Protein AF-A0A6P4YTZ1-F1 (afdb_monomer_lite)

Foldseek 3Di:
DPPPVVVVVVVVVVVVVVVVVVVVVVVVVVVVVVVVVVVVVVVVVVVVVVVVVVVVVVVVVVVVVCPPPVNVLVVLCVLLVVQADLVLLLQLLLLLLVVLVVLQVQLCVVPVVSVPPQAVVVLVVCCVVDVVSVVSSQVVCVVLVQHPVLVVVSVSSNPVRPPRPGCPDSPNDPDPLVVNLVSLVVRPPPVSPSVSSNSSSVCCVVVVPPPD

Secondary structure (DSSP, 8-state):
--SHHHHHHHHHHHHHHHHHHHHHHHHHHHHHHHHHHHHHHHHHHHHHHHHHHHHHHHHHHHHHHHTSHHHHHHHHHHHHHHH--HHHHHHHHHHHHHHHHHHHHHHHHH-GGGTT---HHHHHHHHTT-HHHHHHHHHHHHHTT--HHHHHHHHHHHHHHS-SSS-S--------HHHHHHHHHHH---HHHHHHHHHHHHHHHHHGGGG-

Sequence (212 aa):
MAMYAHGSFLAESRRSAQNKGSQRNEMFLTLERLEERAAKLQKEFDSLQEFADDLTRRYERHATYLCTEAVRMDIFRCILDQRLSDRDRELLCNYIGYFLYYVLVRIGEELPQYRTVRSYRRLRSREDRDPALKALRCRITGDLGIDETVFEELLHFYKDYCQPEYFSVLKIEEKPKEEVLKTIQAKVQEPCLAQGLAKVVNVVHENFMFDQ

Organism: Branchiostoma belcheri (NCBI:txid7741)

pLDDT: mean 80.82, std 13.56, range [36.03, 96.0]

Radius of gyration: 39.27 Å; chains: 1; bounding box: 99×48×106 Å

Structure (mmCIF, N/CA/C/O backbone):
data_AF-A0A6P4YTZ1-F1
#
_entry.id   AF-A0A6P4YTZ1-F1
#
loop_
_atom_site.group_PDB
_atom_site.id
_atom_site.type_symbol
_atom_site.label_atom_id
_atom_site.label_alt_id
_atom_site.label_comp_id
_atom_site.label_asym_id
_atom_site.label_entity_id
_atom_site.label_seq_id
_atom_site.pdbx_PDB_ins_code
_atom_site.Cartn_x
_atom_site.Cartn_y
_atom_site.Cartn_z
_atom_site.occupancy
_atom_site.B_iso_or_equiv
_atom_site.auth_seq_id
_atom_site.auth_comp_id
_atom_site.auth_asym_id
_atom_site.auth_atom_id
_atom_site.pdbx_PDB_model_num
ATOM 1 N N . MET A 1 1 ? -77.095 27.306 79.428 1.00 46.06 1 MET A N 1
ATOM 2 C CA . MET A 1 1 ? -76.564 26.244 78.538 1.00 46.06 1 MET A CA 1
ATOM 3 C C . MET A 1 1 ? -75.522 26.754 77.518 1.00 46.06 1 MET A C 1
ATOM 5 O O . MET A 1 1 ? -75.382 26.157 76.466 1.00 46.06 1 MET A O 1
ATOM 9 N N . ALA A 1 2 ? -74.734 27.803 77.812 1.00 49.12 2 ALA A N 1
ATOM 10 C CA . ALA A 1 2 ? -73.760 28.358 76.849 1.00 49.12 2 ALA A CA 1
ATOM 11 C C . ALA A 1 2 ? -72.275 28.204 77.255 1.00 49.12 2 ALA A C 1
ATOM 13 O O . ALA A 1 2 ? -71.397 28.444 76.437 1.00 49.12 2 ALA A O 1
ATOM 14 N N . MET A 1 3 ? -71.962 27.771 78.486 1.00 46.56 3 MET A N 1
ATOM 15 C CA . MET A 1 3 ? -70.567 27.734 78.968 1.00 46.56 3 MET A CA 1
ATOM 16 C C . MET A 1 3 ? -69.802 26.429 78.684 1.00 46.56 3 MET A C 1
ATOM 18 O O . MET A 1 3 ? -68.578 26.433 78.735 1.00 46.56 3 MET A O 1
ATOM 22 N N . TYR A 1 4 ? -70.474 25.328 78.329 1.00 50.69 4 TYR A N 1
ATOM 23 C CA . TYR A 1 4 ? -69.795 24.048 78.049 1.00 50.69 4 TYR A CA 1
ATOM 24 C C . TYR A 1 4 ? -69.307 23.898 76.596 1.00 50.69 4 TYR A C 1
ATOM 26 O O . TYR A 1 4 ? -68.432 23.080 76.329 1.00 50.69 4 TYR A O 1
ATOM 34 N N . ALA A 1 5 ? -69.802 24.715 75.660 1.00 51.62 5 ALA A N 1
ATOM 35 C CA . ALA A 1 5 ? -69.416 24.635 74.247 1.00 51.62 5 ALA A CA 1
ATOM 36 C C . ALA A 1 5 ? -68.065 25.319 73.940 1.00 51.62 5 ALA A C 1
ATOM 38 O O . ALA A 1 5 ? -67.354 24.909 73.025 1.00 51.62 5 ALA A O 1
ATOM 39 N N . HIS A 1 6 ? -67.664 26.331 74.718 1.00 52.34 6 HIS A N 1
ATOM 40 C CA . HIS A 1 6 ? -66.417 27.072 74.476 1.00 52.34 6 HIS A CA 1
ATOM 41 C C . HIS A 1 6 ? -65.146 26.336 74.933 1.00 52.34 6 HIS A C 1
ATOM 43 O O . HIS A 1 6 ? -64.096 26.493 74.310 1.00 52.34 6 HIS A O 1
ATOM 49 N N . GLY A 1 7 ? -65.231 25.487 75.963 1.00 52.53 7 GLY A N 1
ATOM 50 C CA . GLY A 1 7 ? -64.092 24.682 76.427 1.00 52.53 7 GLY A CA 1
ATOM 51 C C . GLY A 1 7 ? -63.682 23.575 75.445 1.00 52.53 7 GLY A C 1
ATOM 52 O O . GLY A 1 7 ? -62.490 23.350 75.244 1.00 52.53 7 GLY A O 1
ATOM 53 N N . SER A 1 8 ? -64.657 22.937 74.782 1.00 55.56 8 SER A N 1
ATOM 54 C CA . SER A 1 8 ? -64.413 21.899 73.762 1.00 55.56 8 SER A CA 1
ATOM 55 C C . SER A 1 8 ? -63.720 22.474 72.528 1.00 55.56 8 SER A C 1
ATOM 57 O O . SER A 1 8 ? -62.689 21.963 72.096 1.00 55.56 8 SER A O 1
ATOM 59 N N . PHE A 1 9 ? -64.221 23.606 72.025 1.00 56.94 9 PHE A N 1
ATOM 60 C CA . PHE A 1 9 ? -63.712 24.225 70.802 1.00 56.94 9 PHE A CA 1
ATOM 61 C C . PHE A 1 9 ? -62.259 24.708 70.942 1.00 56.94 9 PHE A C 1
ATOM 63 O O . PHE A 1 9 ? -61.449 24.543 70.031 1.00 56.94 9 PHE A O 1
ATOM 70 N N . LEU A 1 10 ? -61.881 25.255 72.104 1.00 58.12 10 LEU A N 1
ATOM 71 C CA . LEU A 1 10 ? -60.499 25.672 72.368 1.00 58.12 10 LEU A CA 1
ATOM 72 C C . LEU A 1 10 ? -59.542 24.480 72.539 1.00 58.12 10 LEU A C 1
ATOM 74 O O . LEU A 1 10 ? -58.384 24.566 72.125 1.00 58.12 10 LEU A O 1
ATOM 78 N N . ALA A 1 11 ? -60.008 23.361 73.100 1.00 59.38 11 ALA A N 1
ATOM 79 C CA . ALA A 1 11 ? -59.216 22.139 73.226 1.00 59.38 11 ALA A CA 1
ATOM 80 C C . ALA A 1 11 ? -59.016 21.432 71.871 1.00 59.38 11 ALA A C 1
ATOM 82 O O . ALA A 1 11 ? -57.904 20.998 71.563 1.00 59.38 11 ALA A O 1
ATOM 83 N N . GLU A 1 12 ? -60.050 21.372 71.028 1.00 58.97 12 GLU A N 1
ATOM 84 C CA . GLU A 1 12 ? -59.973 20.827 69.665 1.00 58.97 12 GLU A CA 1
ATOM 85 C C . GLU A 1 12 ? -59.131 21.705 68.737 1.00 58.97 12 GLU A C 1
ATOM 87 O O . GLU A 1 12 ? -58.319 21.188 67.969 1.00 58.97 12 GLU A O 1
ATOM 92 N N . SER A 1 13 ? -59.231 23.030 68.860 1.00 58.81 13 SER A N 1
ATOM 93 C CA . SER A 1 13 ? -58.411 23.967 68.086 1.00 58.81 13 SER A CA 1
ATOM 94 C C . SER A 1 13 ? -56.926 23.894 68.480 1.00 58.81 13 SER A C 1
ATOM 96 O O . SER A 1 13 ? -56.054 23.890 67.609 1.00 58.81 13 SER A O 1
ATOM 98 N N . ARG A 1 14 ? -56.610 23.703 69.773 1.00 59.72 14 ARG A N 1
ATOM 99 C CA . ARG A 1 14 ? -55.231 23.440 70.235 1.00 59.72 14 ARG A CA 1
ATOM 100 C C . ARG A 1 14 ? -54.695 22.091 69.751 1.00 59.72 14 ARG A C 1
ATOM 102 O O . ARG A 1 14 ? -53.573 22.051 69.259 1.00 59.72 14 ARG A O 1
ATOM 109 N N . ARG A 1 15 ? -55.484 21.011 69.810 1.00 60.62 15 ARG A N 1
ATOM 110 C CA . ARG A 1 15 ? -55.083 19.692 69.273 1.00 60.62 15 ARG A CA 1
ATOM 111 C C . ARG A 1 15 ? -54.886 19.720 67.755 1.00 60.62 15 ARG A C 1
ATOM 113 O O . ARG A 1 15 ? -53.923 19.146 67.260 1.00 60.62 15 ARG A O 1
ATOM 120 N N . SER A 1 16 ? -55.741 20.435 67.024 1.00 61.56 16 SER A N 1
ATOM 121 C CA . SER A 1 16 ? -55.614 20.638 65.575 1.00 61.56 16 SER A CA 1
ATOM 122 C C . SER A 1 16 ? -54.367 21.455 65.217 1.00 61.56 16 SER A C 1
ATOM 124 O O . SER A 1 16 ? -53.618 21.078 64.318 1.00 61.56 16 SER A O 1
ATOM 126 N N . ALA A 1 17 ? -54.077 22.531 65.957 1.00 62.09 17 ALA A N 1
ATOM 127 C CA . ALA A 1 17 ? -52.858 23.319 65.776 1.00 62.09 17 ALA A CA 1
ATOM 128 C C . ALA A 1 17 ? -51.585 22.519 66.109 1.00 62.09 17 ALA A C 1
ATOM 130 O O . ALA A 1 17 ? -50.595 22.617 65.386 1.00 62.09 17 ALA A O 1
ATOM 131 N N . GLN A 1 18 ? -51.627 21.686 67.152 1.00 63.59 18 GLN A N 1
ATOM 132 C CA . GLN A 1 18 ? -50.515 20.831 67.569 1.00 63.59 18 GLN A CA 1
ATOM 133 C C . GLN A 1 18 ? -50.265 19.686 66.569 1.00 63.59 18 GLN A C 1
ATOM 135 O O . GLN A 1 18 ? -49.117 19.453 66.200 1.00 63.59 18 GLN A O 1
ATOM 140 N N . ASN A 1 19 ? -51.317 19.067 66.015 1.00 66.38 19 ASN A N 1
ATOM 141 C CA . ASN A 1 19 ? -51.199 18.098 64.913 1.00 66.38 19 ASN A CA 1
ATOM 142 C C . ASN A 1 19 ? -50.653 18.736 63.627 1.00 66.38 19 ASN A C 1
ATOM 144 O O . ASN A 1 19 ? -49.787 18.157 62.978 1.00 66.38 19 ASN A O 1
ATOM 148 N N . LYS A 1 20 ? -51.097 19.952 63.278 1.00 68.31 20 LYS A N 1
ATOM 149 C CA . LYS A 1 20 ? -50.571 20.706 62.122 1.00 68.31 20 LYS A CA 1
ATOM 150 C C . LYS A 1 20 ? -49.124 21.173 62.314 1.00 68.31 20 LYS A C 1
ATOM 152 O O . LYS A 1 20 ? -48.420 21.382 61.328 1.00 68.31 20 LYS A O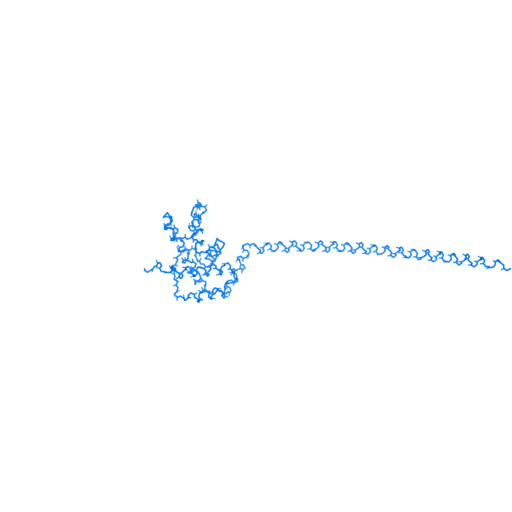 1
ATOM 157 N N . GLY A 1 21 ? -48.694 21.397 63.556 1.00 68.62 21 GLY A N 1
ATOM 158 C CA . GLY A 1 21 ? -47.295 21.652 63.907 1.00 68.62 21 GLY A CA 1
ATOM 159 C C . GLY A 1 21 ? -46.445 20.388 63.777 1.00 68.62 21 GLY A C 1
ATOM 160 O O . GLY A 1 21 ? -45.391 20.426 63.152 1.00 68.62 21 GLY A O 1
ATOM 161 N N . SER A 1 22 ? -46.949 19.254 64.271 1.00 72.31 22 SER A N 1
ATOM 162 C CA . SER A 1 22 ? -46.269 17.958 64.173 1.00 72.31 22 SER A CA 1
ATOM 163 C C . SER A 1 22 ? -46.120 17.484 62.722 1.00 72.31 22 SER A C 1
ATOM 165 O O . SER A 1 22 ? -45.029 17.090 62.331 1.00 72.31 22 SER A O 1
ATOM 167 N N . GLN A 1 23 ? -47.167 17.614 61.896 1.00 75.31 23 GLN A N 1
ATOM 168 C CA . GLN A 1 23 ? -47.104 17.306 60.459 1.00 75.31 23 GLN A CA 1
ATOM 169 C C . GLN A 1 23 ? -46.124 18.206 59.702 1.00 75.31 23 GLN A C 1
ATOM 171 O O . GLN A 1 23 ? -45.432 17.738 58.804 1.00 75.31 23 GLN A O 1
ATOM 176 N N . ARG A 1 24 ? -46.043 19.498 60.052 1.00 75.00 24 ARG A N 1
ATOM 177 C CA . ARG A 1 24 ? -45.072 20.408 59.430 1.00 75.00 24 ARG A CA 1
ATOM 178 C C . ARG A 1 24 ? -43.637 20.037 59.781 1.00 75.00 24 ARG A C 1
ATOM 180 O O . ARG A 1 24 ? -42.801 20.042 58.887 1.00 75.00 24 ARG A O 1
ATOM 187 N N . ASN A 1 25 ? -43.372 19.674 61.033 1.00 79.31 25 ASN A N 1
ATOM 188 C CA . ASN A 1 25 ? -42.047 19.212 61.449 1.00 79.31 25 ASN A CA 1
ATOM 189 C C . ASN A 1 25 ? -41.668 17.889 60.772 1.00 79.31 25 ASN A C 1
ATOM 191 O O . ASN A 1 25 ? -40.541 17.738 60.317 1.00 79.31 25 ASN A O 1
ATOM 195 N N . GLU A 1 26 ? -42.609 16.951 60.653 1.00 82.19 26 GLU A N 1
ATOM 196 C CA . GLU A 1 26 ? -42.381 15.675 59.968 1.00 82.19 26 GLU A CA 1
ATOM 197 C C . GLU A 1 26 ? -42.096 15.878 58.472 1.00 82.19 26 GLU A C 1
ATOM 199 O O . GLU A 1 26 ? -41.145 15.308 57.940 1.00 82.19 26 GLU A O 1
ATOM 204 N N . MET A 1 27 ? -42.841 16.777 57.819 1.00 83.75 27 MET A N 1
ATOM 205 C CA . MET A 1 27 ? -42.607 17.166 56.427 1.00 83.75 27 MET A CA 1
ATOM 206 C C . MET A 1 27 ? -41.233 17.830 56.233 1.00 83.75 27 MET A C 1
ATOM 208 O O . MET A 1 27 ? -40.540 17.537 55.258 1.00 83.75 27 MET A O 1
ATOM 212 N N . PHE A 1 28 ? -40.807 18.679 57.172 1.00 85.94 28 PHE A N 1
ATOM 213 C CA . PHE A 1 28 ? -39.493 19.328 57.132 1.00 85.94 28 PHE A CA 1
ATOM 214 C C . PHE A 1 28 ? -38.355 18.304 57.244 1.00 85.94 28 PHE A C 1
ATOM 216 O O . PHE A 1 28 ? -37.455 18.291 56.411 1.00 85.94 28 PHE A O 1
ATOM 223 N N . LEU A 1 29 ? -38.464 17.359 58.183 1.00 86.12 29 LEU A N 1
ATOM 224 C CA . LEU A 1 29 ? -37.499 16.266 58.340 1.00 86.12 29 LEU A CA 1
ATOM 225 C C . LEU A 1 29 ? -37.443 15.350 57.106 1.00 86.12 29 LEU A C 1
ATOM 227 O O . LEU A 1 29 ? -36.383 14.827 56.762 1.00 86.12 29 LEU A O 1
ATOM 231 N N . THR A 1 30 ? -38.573 15.125 56.425 1.00 88.25 30 THR A N 1
ATOM 232 C CA . THR A 1 30 ? -38.570 14.369 55.163 1.00 88.25 30 THR A CA 1
ATOM 233 C C . THR A 1 30 ? -37.919 15.135 54.016 1.00 88.25 30 THR A C 1
ATOM 235 O O . THR A 1 30 ? -37.234 14.510 53.209 1.00 88.25 30 THR A O 1
ATOM 238 N N . LEU A 1 31 ? -38.096 16.459 53.952 1.00 88.12 31 LEU A N 1
ATOM 239 C CA . LEU A 1 31 ? -37.448 17.308 52.952 1.00 88.12 31 LEU A CA 1
ATOM 240 C C . LEU A 1 31 ? -35.934 17.342 53.159 1.00 88.12 31 LEU A C 1
ATOM 242 O O . LEU A 1 31 ? -35.210 17.080 52.207 1.00 88.12 31 LEU A O 1
ATOM 246 N N . GLU A 1 32 ? -35.464 17.520 54.396 1.00 89.94 32 GLU A N 1
ATOM 247 C CA . GLU A 1 32 ? -34.030 17.478 54.720 1.00 89.94 32 GLU A CA 1
ATOM 248 C C . GLU A 1 32 ? -33.395 16.140 54.302 1.00 89.94 32 GLU A C 1
ATOM 250 O O . GLU A 1 32 ? -32.357 16.112 53.645 1.00 89.94 32 GLU A O 1
ATOM 255 N N . ARG A 1 33 ? -34.055 15.006 54.577 1.00 90.12 33 ARG A N 1
ATOM 256 C CA . ARG A 1 33 ? -33.565 13.683 54.139 1.00 90.12 33 ARG A CA 1
ATOM 257 C C . ARG A 1 33 ? -33.553 13.510 52.621 1.00 90.12 33 ARG A C 1
ATOM 259 O O . ARG A 1 33 ? -32.718 12.767 52.097 1.00 90.12 33 ARG A O 1
ATOM 266 N N . LEU A 1 34 ? -34.514 14.106 51.915 1.00 91.06 34 LEU A N 1
ATOM 267 C CA . LEU A 1 34 ? -34.562 14.073 50.454 1.00 91.06 34 LEU A CA 1
ATOM 268 C C . LEU A 1 34 ? -33.466 14.952 49.852 1.00 91.06 34 LEU A C 1
ATOM 270 O O . LEU A 1 34 ? -32.827 14.515 48.899 1.00 91.06 34 LEU A O 1
ATOM 274 N N . GLU A 1 35 ? -33.203 16.122 50.431 1.00 92.12 35 GLU A N 1
ATOM 275 C CA . GLU A 1 35 ? -32.099 17.002 50.043 1.00 92.12 35 GLU A CA 1
ATOM 276 C C . GLU A 1 35 ? -30.740 16.333 50.278 1.00 92.12 35 GLU A C 1
ATOM 278 O O . GLU A 1 35 ? -29.911 16.305 49.370 1.00 92.12 35 GLU A O 1
ATOM 283 N N . GLU A 1 36 ? -30.531 15.692 51.432 1.00 92.31 36 GLU A N 1
ATOM 284 C CA . GLU A 1 36 ? -29.310 14.922 51.704 1.00 92.31 36 GLU A CA 1
ATOM 285 C C . GLU A 1 36 ? -29.119 13.770 50.708 1.00 92.31 36 GLU A C 1
ATOM 287 O O . GLU A 1 36 ? -28.016 13.549 50.199 1.00 92.31 36 GLU A O 1
ATOM 292 N N . ARG A 1 37 ? -30.193 13.034 50.389 1.00 92.88 37 ARG A N 1
ATOM 293 C CA . ARG A 1 37 ? -30.145 11.974 49.371 1.00 92.88 37 ARG A CA 1
ATOM 294 C C . ARG A 1 37 ? -29.862 12.524 47.982 1.00 92.88 37 ARG A C 1
ATOM 296 O O . ARG A 1 37 ? -29.081 11.910 47.262 1.00 92.88 37 ARG A O 1
ATOM 303 N N . ALA A 1 38 ? -30.475 13.645 47.611 1.00 90.56 38 ALA A N 1
ATOM 304 C CA . ALA A 1 38 ? -30.256 14.290 46.324 1.00 90.56 38 ALA A CA 1
ATOM 305 C C . ALA A 1 38 ? -28.805 14.770 46.193 1.00 90.56 38 ALA A C 1
ATOM 307 O O . ALA A 1 38 ? -28.164 14.486 45.186 1.00 90.56 38 ALA A O 1
ATOM 308 N N . ALA A 1 39 ? -28.248 15.392 47.235 1.00 92.19 39 ALA A N 1
ATOM 309 C CA . ALA A 1 39 ? -26.850 15.811 47.266 1.00 92.19 39 ALA A CA 1
ATOM 310 C C . ALA A 1 39 ? -25.885 14.618 47.179 1.00 92.19 39 ALA A C 1
ATOM 312 O O . ALA A 1 39 ? -24.885 14.668 46.459 1.00 92.19 39 ALA A O 1
ATOM 313 N N . LYS A 1 40 ? -26.194 13.514 47.873 1.00 93.62 40 LYS A N 1
ATOM 314 C CA . LYS A 1 40 ? -25.403 12.281 47.789 1.00 93.62 40 LYS A CA 1
ATOM 315 C C . LYS A 1 40 ? -25.441 11.673 46.384 1.00 93.62 40 LYS A C 1
ATOM 317 O O . LYS A 1 40 ? -24.389 11.326 45.858 1.00 93.62 40 LYS A O 1
ATOM 322 N N . LEU A 1 41 ? -26.627 11.576 45.782 1.00 93.31 41 LEU A N 1
ATOM 323 C CA . LEU A 1 41 ? -26.804 11.086 44.413 1.00 93.31 41 LEU A CA 1
ATOM 324 C C . LEU A 1 41 ? -26.071 11.968 43.407 1.00 93.31 41 LEU A C 1
ATOM 326 O O . LEU A 1 41 ? -25.400 11.437 42.532 1.00 93.31 41 LEU A O 1
ATOM 330 N N . GLN A 1 42 ? -26.143 13.293 43.555 1.00 93.44 42 GLN A N 1
ATOM 331 C CA . GLN A 1 42 ? -25.421 14.219 42.687 1.00 93.44 42 GLN A CA 1
ATOM 332 C C . GLN A 1 42 ? -23.915 13.955 42.737 1.00 93.44 42 GLN A C 1
ATOM 334 O O . GLN A 1 42 ? -23.286 13.801 41.699 1.00 93.44 42 GLN A O 1
ATOM 339 N N . LYS A 1 43 ? -23.353 13.786 43.938 1.00 94.69 43 LYS A N 1
ATOM 340 C CA . LYS A 1 43 ? -21.932 13.465 44.105 1.00 94.69 43 LYS A CA 1
ATOM 341 C C . LYS A 1 43 ? -21.547 12.117 43.480 1.00 94.69 43 LYS A C 1
ATOM 343 O O . LYS A 1 43 ? -20.458 11.985 42.927 1.00 94.69 43 LYS A O 1
ATOM 348 N N . GLU A 1 44 ? -22.415 11.111 43.583 1.00 93.12 44 GLU A N 1
ATOM 349 C CA . GLU A 1 44 ? -22.208 9.813 42.926 1.00 93.12 44 GLU A CA 1
ATOM 350 C C . GLU A 1 44 ? -22.277 9.940 41.393 1.00 93.12 44 GLU A C 1
ATOM 352 O O . GLU A 1 44 ? -21.446 9.353 40.701 1.00 93.12 44 GLU A O 1
ATOM 357 N N . PHE A 1 45 ? -23.198 10.751 40.862 1.00 93.25 45 PHE A N 1
ATOM 358 C CA . PHE A 1 45 ? -23.279 11.061 39.432 1.00 93.25 45 PHE A CA 1
ATOM 359 C C . PHE A 1 45 ? -22.044 11.802 38.925 1.00 93.25 45 PHE A C 1
ATOM 361 O O . PHE A 1 45 ? -21.497 11.415 37.895 1.00 93.25 45 PHE A O 1
ATOM 368 N N . ASP A 1 46 ? -21.568 12.807 39.656 1.00 93.88 46 ASP A N 1
ATOM 369 C CA . ASP A 1 46 ? -20.369 13.561 39.290 1.00 93.88 46 ASP A CA 1
ATOM 370 C C . ASP A 1 46 ? -19.142 12.630 39.247 1.00 93.88 46 ASP A C 1
ATOM 372 O O . ASP A 1 46 ? -18.366 12.653 38.294 1.00 93.88 46 ASP A O 1
ATOM 376 N N . SER A 1 47 ? -19.018 11.718 40.220 1.00 93.69 47 SER A N 1
ATOM 377 C CA . SER A 1 47 ? -17.951 10.708 40.233 1.00 93.69 47 SER A CA 1
ATOM 378 C C . SER A 1 47 ? -18.053 9.713 39.071 1.00 93.69 47 SER A C 1
ATOM 380 O O . SER A 1 47 ? -17.027 9.314 38.516 1.00 93.69 47 SER A O 1
ATOM 382 N N . LEU A 1 48 ? -19.265 9.294 38.694 1.00 92.62 48 LEU A N 1
ATOM 383 C CA . LEU A 1 48 ? -19.479 8.433 37.528 1.00 92.62 48 LEU A CA 1
ATOM 384 C C . LEU A 1 48 ? -19.135 9.156 36.225 1.00 92.62 48 LEU A C 1
ATOM 386 O O . LEU A 1 48 ? -18.559 8.540 35.328 1.00 92.62 48 LEU A O 1
ATOM 390 N N . GLN A 1 49 ? -19.448 10.447 36.132 1.00 92.81 49 GLN A N 1
ATOM 391 C CA . GLN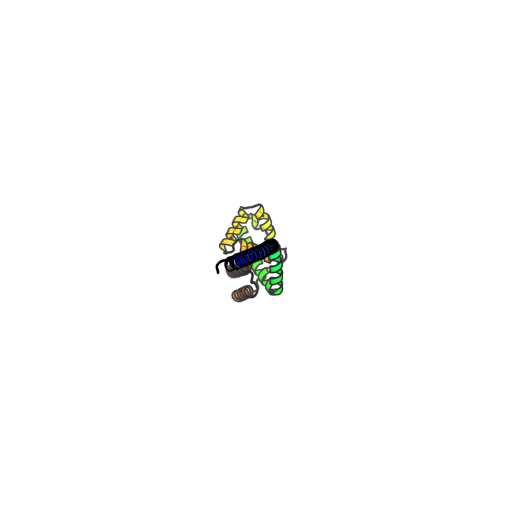 A 1 49 ? -19.102 11.270 34.980 1.00 92.81 49 GLN A CA 1
ATOM 392 C C . GLN A 1 49 ? -17.581 11.411 34.841 1.00 92.81 49 GLN A C 1
ATOM 394 O O . GLN A 1 49 ? -17.047 11.168 33.762 1.00 92.81 49 GLN A O 1
ATOM 399 N N . GLU A 1 50 ? -16.867 11.698 35.934 1.00 93.44 50 GLU A N 1
ATOM 400 C CA . GLU A 1 50 ? -15.398 11.737 35.933 1.00 93.44 50 GLU A CA 1
ATOM 401 C C . GLU A 1 50 ? -14.787 10.401 35.488 1.00 93.44 50 GLU A C 1
ATOM 403 O O . GLU A 1 50 ? -13.834 10.369 34.705 1.00 93.44 50 GLU A O 1
ATOM 408 N N . PHE A 1 51 ? -15.352 9.282 35.951 1.00 93.06 51 PHE A N 1
ATOM 409 C CA . PHE A 1 51 ? -14.902 7.954 35.544 1.00 93.06 51 PHE A CA 1
ATOM 410 C C . PHE A 1 51 ? -15.160 7.685 34.055 1.00 93.06 51 PHE A C 1
ATOM 412 O O . PHE A 1 51 ? -14.287 7.152 33.366 1.00 93.06 51 PHE A O 1
ATOM 419 N N . ALA A 1 52 ? -16.332 8.066 33.541 1.00 89.94 52 ALA A N 1
ATOM 420 C CA . ALA A 1 52 ? -16.673 7.929 32.127 1.00 89.94 52 ALA A CA 1
ATOM 421 C C . ALA A 1 52 ? -15.749 8.770 31.231 1.00 89.94 52 ALA A C 1
ATOM 423 O O . ALA A 1 52 ? -15.286 8.287 30.192 1.00 89.94 52 ALA A O 1
ATOM 424 N N . ASP A 1 53 ? -15.418 9.989 31.654 1.00 93.19 53 ASP A N 1
ATOM 425 C CA . ASP A 1 53 ? -14.504 10.876 30.936 1.00 93.19 53 ASP A CA 1
ATOM 426 C C . ASP A 1 53 ? -13.072 10.313 30.916 1.00 93.19 53 ASP A C 1
ATOM 428 O O . ASP A 1 53 ? -12.411 10.326 29.872 1.00 93.19 53 ASP A O 1
ATOM 432 N N . ASP A 1 54 ? -12.580 9.763 32.035 1.00 93.25 54 ASP A N 1
ATOM 433 C CA . ASP A 1 54 ? -11.265 9.109 32.076 1.00 93.25 54 ASP A CA 1
ATOM 434 C C . ASP A 1 54 ? -11.225 7.859 31.187 1.00 93.25 54 ASP A C 1
ATOM 436 O O . ASP A 1 54 ? -10.273 7.665 30.423 1.00 93.25 54 ASP A O 1
ATOM 440 N N . LEU A 1 55 ? -12.282 7.041 31.219 1.00 91.19 55 LEU A N 1
ATOM 441 C CA . LEU A 1 55 ? -12.406 5.866 30.359 1.00 91.19 55 LEU A CA 1
ATOM 442 C C . LEU A 1 55 ? -12.356 6.270 28.880 1.00 91.19 55 LEU A C 1
ATOM 444 O O . LEU A 1 55 ? -11.581 5.699 28.111 1.00 91.19 55 LEU A O 1
ATOM 448 N N . THR A 1 56 ? -13.117 7.300 28.503 1.00 90.25 56 THR A N 1
ATOM 449 C CA . THR A 1 56 ? -13.162 7.836 27.136 1.00 90.25 56 THR A CA 1
ATOM 450 C C . THR A 1 56 ? -11.777 8.297 26.686 1.00 90.25 56 THR A C 1
ATOM 452 O O . THR A 1 56 ? -11.278 7.838 25.660 1.00 90.25 56 THR A O 1
ATOM 455 N N . ARG A 1 57 ? -11.073 9.084 27.510 1.00 89.19 57 ARG A N 1
ATOM 456 C CA . ARG A 1 57 ? -9.705 9.543 27.206 1.00 89.19 57 ARG A CA 1
ATOM 457 C C . ARG A 1 57 ? -8.697 8.404 27.073 1.00 89.19 57 ARG A C 1
ATOM 459 O O . ARG A 1 57 ? -7.710 8.540 26.346 1.00 89.19 57 ARG A O 1
ATOM 466 N N . ARG A 1 58 ? -8.858 7.309 27.822 1.00 88.38 58 ARG A N 1
ATOM 467 C CA . ARG A 1 58 ? -7.993 6.123 27.693 1.00 88.38 58 ARG A CA 1
ATOM 468 C C . ARG A 1 58 ? -8.280 5.376 26.398 1.00 88.38 58 ARG A C 1
ATOM 470 O O . ARG A 1 58 ? -7.334 5.015 25.700 1.00 88.38 5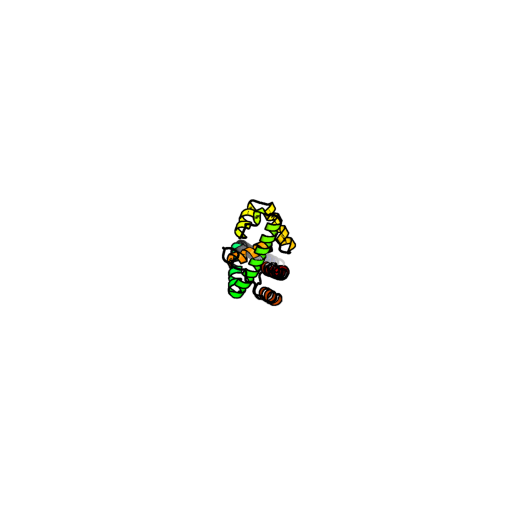8 ARG A O 1
ATOM 477 N N . TYR A 1 59 ? -9.553 5.188 26.055 1.00 85.69 59 TYR A N 1
ATOM 478 C CA . TYR A 1 59 ? -9.946 4.575 24.788 1.00 85.69 59 TYR A CA 1
ATOM 479 C C . TYR A 1 59 ? -9.456 5.384 23.591 1.00 85.69 59 TYR A C 1
ATOM 481 O O . TYR A 1 59 ? -8.863 4.806 22.687 1.00 85.69 59 TYR A O 1
ATOM 489 N N . GLU A 1 60 ? -9.605 6.707 23.604 1.00 84.56 60 GLU A N 1
ATOM 490 C CA . GLU A 1 60 ? -9.093 7.583 22.544 1.00 84.56 60 GLU A CA 1
ATOM 491 C C . GLU A 1 60 ? -7.572 7.486 22.397 1.00 84.56 60 GLU A C 1
ATOM 493 O O . GLU A 1 60 ? -7.063 7.407 21.278 1.00 84.56 60 GLU A O 1
ATOM 498 N N . ARG A 1 61 ? -6.832 7.422 23.512 1.00 81.06 61 ARG A N 1
ATOM 499 C CA . ARG A 1 61 ? -5.375 7.210 23.505 1.00 81.06 61 ARG A CA 1
ATOM 500 C C . ARG A 1 61 ? -4.982 5.853 22.922 1.00 81.06 61 ARG A C 1
ATOM 502 O O . ARG A 1 61 ? -4.037 5.769 22.143 1.00 81.06 61 ARG A O 1
ATOM 509 N N . HIS A 1 62 ? -5.706 4.791 23.259 1.00 77.12 62 HIS A N 1
ATOM 510 C CA . HIS A 1 62 ? -5.457 3.476 22.671 1.00 77.12 62 HIS A CA 1
ATOM 511 C C . HIS A 1 62 ? -5.856 3.411 21.196 1.00 77.12 62 HIS A C 1
ATOM 513 O O . HIS A 1 62 ? -5.118 2.838 20.403 1.00 77.12 62 HIS A O 1
ATOM 519 N N . ALA A 1 63 ? -6.968 4.031 20.806 1.00 71.94 63 ALA A N 1
ATOM 520 C CA . ALA A 1 63 ? -7.398 4.109 19.416 1.00 71.94 63 ALA A CA 1
ATOM 521 C C . ALA A 1 63 ? -6.382 4.885 18.568 1.00 71.94 63 ALA A C 1
ATOM 523 O O . ALA A 1 63 ? -5.964 4.404 17.521 1.00 71.94 63 ALA A O 1
ATOM 524 N N . THR A 1 64 ? -5.909 6.037 19.050 1.00 73.75 64 THR A N 1
ATOM 525 C CA . THR A 1 64 ? -4.845 6.801 18.378 1.00 73.75 64 THR A CA 1
ATOM 526 C C . THR A 1 64 ? -3.537 6.017 18.293 1.00 73.75 64 THR A C 1
ATOM 528 O O . THR A 1 64 ? -2.901 6.040 17.244 1.00 73.75 64 THR A O 1
ATOM 531 N N . TYR A 1 65 ? -3.168 5.263 19.334 1.00 70.38 65 TYR A N 1
ATOM 532 C CA . TYR A 1 65 ? -2.008 4.368 19.300 1.00 70.38 65 TYR A CA 1
ATOM 533 C C . TYR A 1 65 ? -2.156 3.239 18.265 1.00 70.38 65 TYR A C 1
ATOM 535 O O . TYR A 1 65 ? -1.239 3.001 17.482 1.00 70.38 65 TYR A O 1
ATOM 543 N N . LEU A 1 66 ? -3.314 2.577 18.204 1.00 63.72 66 LEU A N 1
ATOM 544 C CA . LEU A 1 66 ? -3.604 1.537 17.208 1.00 63.72 66 LEU A CA 1
ATOM 545 C C . LEU A 1 66 ? -3.683 2.093 15.779 1.00 63.72 66 LEU A C 1
ATOM 547 O O . LEU A 1 66 ? -3.382 1.378 14.829 1.00 63.72 66 LEU A O 1
ATOM 551 N N . CYS A 1 67 ? -4.053 3.365 15.623 1.00 61.91 67 CYS A N 1
ATOM 552 C CA . CYS A 1 67 ? -4.031 4.074 14.345 1.00 61.91 67 CYS A CA 1
ATOM 553 C C . CYS A 1 67 ? -2.627 4.517 13.914 1.00 61.91 67 CYS A C 1
ATOM 555 O O . CYS A 1 67 ? -2.484 5.010 12.794 1.00 61.91 67 CYS A O 1
ATOM 557 N N . THR A 1 68 ? -1.598 4.360 14.756 1.00 70.25 68 THR A N 1
ATOM 558 C CA . THR A 1 68 ? -0.228 4.638 14.317 1.00 70.25 68 THR A CA 1
ATOM 559 C C . THR A 1 68 ? 0.163 3.683 13.195 1.00 70.25 68 THR A C 1
ATOM 561 O O . THR A 1 68 ? -0.141 2.490 13.218 1.00 70.25 68 THR A O 1
ATOM 564 N N . GLU A 1 69 ? 0.845 4.231 12.196 1.00 62.06 69 GLU A N 1
ATOM 565 C CA . GLU A 1 69 ? 1.234 3.525 10.977 1.00 62.06 69 GLU A CA 1
ATOM 566 C C . GLU A 1 69 ? 2.037 2.254 11.283 1.00 62.06 69 GLU A C 1
ATOM 568 O O . GLU A 1 69 ? 1.739 1.199 10.737 1.00 62.06 69 GLU A O 1
ATOM 573 N N . ALA A 1 70 ? 2.949 2.311 12.259 1.00 62.00 70 ALA A N 1
ATOM 574 C CA . ALA A 1 70 ? 3.747 1.165 12.694 1.00 62.00 70 ALA A CA 1
ATOM 575 C C . ALA A 1 70 ? 2.899 0.001 13.244 1.00 62.00 70 ALA A C 1
ATOM 577 O O . ALA A 1 70 ? 3.109 -1.147 12.861 1.00 62.00 70 ALA A O 1
ATOM 578 N N . VAL A 1 71 ? 1.909 0.285 14.099 1.00 64.81 71 VAL A N 1
ATOM 579 C CA . VAL A 1 71 ? 1.047 -0.755 14.689 1.00 64.81 71 VAL A CA 1
ATOM 580 C C . VAL A 1 71 ? 0.080 -1.317 13.650 1.00 64.81 71 VAL A C 1
ATOM 582 O O . VAL A 1 71 ? -0.133 -2.529 13.601 1.00 64.81 71 VAL A O 1
ATOM 585 N N . ARG A 1 72 ? -0.459 -0.460 12.773 1.00 65.44 72 ARG A N 1
ATOM 586 C CA . ARG A 1 72 ? -1.237 -0.901 11.609 1.00 65.44 72 ARG A CA 1
ATOM 587 C C . ARG A 1 72 ? -0.416 -1.856 10.745 1.00 65.44 72 ARG A C 1
ATOM 589 O O . ARG A 1 72 ? -0.876 -2.966 10.490 1.00 65.44 72 ARG A O 1
ATOM 596 N N . MET A 1 73 ? 0.797 -1.466 10.358 1.00 65.06 73 MET A N 1
ATOM 597 C CA . MET A 1 73 ? 1.686 -2.283 9.527 1.00 65.06 73 MET A CA 1
ATOM 598 C C . MET A 1 73 ? 2.011 -3.633 10.180 1.00 65.06 73 MET A C 1
ATOM 600 O O . MET A 1 73 ? 1.924 -4.657 9.511 1.00 65.06 73 MET A O 1
ATOM 604 N N . ASP A 1 74 ? 2.302 -3.675 11.484 1.00 67.50 74 ASP A N 1
ATOM 605 C CA . ASP A 1 74 ? 2.607 -4.929 12.190 1.00 67.50 74 ASP A CA 1
ATOM 606 C C . ASP A 1 74 ? 1.402 -5.881 12.276 1.00 67.50 74 ASP A C 1
ATOM 608 O O . ASP A 1 74 ? 1.552 -7.093 12.092 1.00 67.50 74 ASP A O 1
ATOM 612 N N . ILE A 1 75 ? 0.196 -5.354 12.516 1.00 66.81 75 ILE A N 1
ATOM 613 C CA . ILE A 1 75 ? -1.040 -6.153 12.511 1.00 66.81 75 ILE A CA 1
ATOM 614 C C . ILE A 1 75 ? -1.318 -6.676 11.097 1.00 66.81 75 ILE A C 1
ATOM 616 O O . ILE A 1 75 ? -1.651 -7.851 10.926 1.00 66.81 75 ILE A O 1
ATOM 620 N N . PHE A 1 76 ? -1.145 -5.837 10.073 1.00 70.31 76 PHE A N 1
ATOM 621 C CA . PHE A 1 76 ? -1.335 -6.245 8.683 1.00 70.31 76 PHE A CA 1
ATOM 622 C C . PHE A 1 76 ? -0.314 -7.284 8.240 1.00 70.31 76 PHE A C 1
ATOM 624 O O . PHE A 1 76 ? -0.701 -8.260 7.597 1.00 70.31 76 PHE A O 1
ATOM 631 N N . ARG A 1 77 ? 0.953 -7.135 8.639 1.00 70.94 77 ARG A N 1
ATOM 632 C CA . ARG A 1 77 ? 1.989 -8.138 8.398 1.00 70.94 77 ARG A CA 1
ATOM 633 C C . ARG A 1 77 ? 1.586 -9.477 9.007 1.00 70.94 77 ARG A C 1
ATOM 635 O O . ARG A 1 77 ? 1.538 -10.463 8.288 1.00 70.94 77 ARG A O 1
ATOM 642 N N . CYS A 1 78 ? 1.153 -9.495 10.270 1.00 69.81 78 CYS A N 1
ATOM 643 C CA . CYS A 1 78 ? 0.673 -10.719 10.920 1.00 69.81 78 CYS A CA 1
ATOM 644 C C . CYS A 1 78 ? -0.507 -11.380 10.176 1.00 69.81 78 CYS A C 1
ATOM 646 O O . CYS A 1 78 ? -0.560 -12.604 10.063 1.00 69.81 78 CYS A O 1
ATOM 648 N N . ILE A 1 79 ? -1.465 -10.595 9.668 1.00 72.00 79 ILE A N 1
ATOM 649 C CA . ILE A 1 79 ? -2.628 -11.122 8.931 1.00 72.00 79 ILE A CA 1
ATOM 650 C C . ILE A 1 79 ? -2.212 -11.680 7.565 1.00 72.00 79 ILE A C 1
ATOM 652 O O . ILE A 1 79 ? -2.677 -12.749 7.163 1.00 72.00 79 ILE A O 1
ATOM 656 N N . LEU A 1 80 ? -1.350 -10.962 6.844 1.00 76.62 80 LEU A N 1
ATOM 657 C CA . LEU A 1 80 ? -0.824 -11.400 5.552 1.00 76.62 80 LEU A CA 1
ATOM 658 C C . LEU A 1 80 ? 0.056 -12.642 5.712 1.00 76.62 80 LEU A C 1
ATOM 660 O O . LEU A 1 80 ? -0.085 -13.575 4.924 1.00 76.62 80 LEU A O 1
ATOM 664 N N . ASP A 1 81 ? 0.863 -12.711 6.772 1.00 77.06 81 ASP A N 1
ATOM 665 C CA . ASP A 1 81 ? 1.705 -13.862 7.095 1.00 77.06 81 ASP A CA 1
ATOM 666 C C . ASP A 1 81 ? 0.895 -15.154 7.257 1.00 77.06 81 ASP A C 1
ATOM 668 O O . ASP A 1 81 ? 1.325 -16.224 6.826 1.00 77.06 81 ASP A O 1
ATOM 672 N N . GLN A 1 82 ? -0.300 -15.061 7.844 1.00 79.69 82 GLN A N 1
ATOM 673 C CA . GLN A 1 82 ? -1.189 -16.209 8.038 1.00 79.69 82 GLN A CA 1
ATOM 674 C C . GLN A 1 82 ? -1.911 -16.648 6.758 1.00 79.69 82 GLN A C 1
ATOM 676 O O . GLN A 1 82 ? -2.414 -17.770 6.694 1.00 79.69 82 GLN A O 1
ATOM 681 N N . ARG A 1 83 ? -2.012 -15.772 5.753 1.00 82.25 83 ARG A N 1
ATOM 682 C CA . ARG A 1 83 ? -2.843 -15.993 4.557 1.00 82.25 83 ARG A CA 1
ATOM 683 C C . ARG A 1 83 ? -2.049 -16.241 3.287 1.00 82.25 83 ARG A C 1
ATOM 685 O O . ARG A 1 83 ? -2.540 -16.934 2.395 1.00 82.25 83 ARG A O 1
ATOM 692 N N . LEU A 1 84 ? -0.860 -15.663 3.187 1.00 83.75 84 LEU A N 1
ATOM 693 C CA . LEU A 1 84 ? 0.027 -15.827 2.049 1.00 83.75 84 LEU A CA 1
ATOM 694 C C . LEU A 1 84 ? 0.999 -16.967 2.330 1.00 83.75 84 LEU A C 1
ATOM 696 O O . LEU A 1 84 ? 1.853 -16.872 3.217 1.00 83.75 84 LEU A O 1
ATOM 700 N N . SER A 1 85 ? 0.894 -18.027 1.529 1.00 86.50 85 SER A N 1
ATOM 701 C CA . SER A 1 85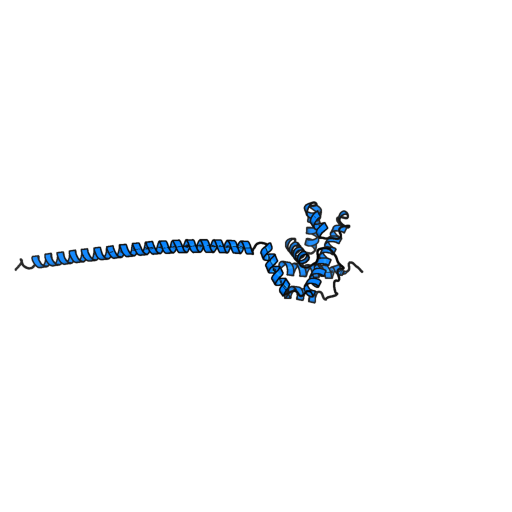 ? 1.949 -19.036 1.464 1.00 86.50 85 SER A CA 1
ATOM 702 C C . SER A 1 85 ? 3.228 -18.418 0.896 1.00 86.50 85 SER A C 1
ATOM 704 O O . SER A 1 85 ? 3.166 -17.411 0.189 1.00 86.50 85 SER A O 1
ATOM 706 N N . ASP A 1 86 ? 4.379 -19.042 1.136 1.00 83.75 86 ASP A N 1
ATOM 707 C CA . ASP A 1 86 ? 5.661 -18.571 0.589 1.00 83.75 86 ASP A CA 1
ATOM 708 C C . ASP A 1 86 ? 5.608 -18.396 -0.936 1.00 83.75 86 ASP A C 1
ATOM 710 O O . ASP A 1 86 ? 6.123 -17.418 -1.469 1.00 83.75 86 ASP A O 1
ATOM 714 N N . ARG A 1 87 ? 4.878 -19.280 -1.633 1.00 84.38 87 ARG A N 1
ATOM 715 C CA . ARG A 1 87 ? 4.645 -19.182 -3.082 1.00 84.38 87 ARG A CA 1
ATOM 716 C C . ARG A 1 87 ? 3.813 -17.966 -3.478 1.00 84.38 87 ARG A C 1
ATOM 718 O O . ARG A 1 87 ? 4.070 -17.373 -4.520 1.00 84.38 87 ARG A O 1
ATOM 725 N N . ASP A 1 88 ? 2.801 -17.607 -2.687 1.00 85.81 88 ASP A N 1
ATOM 726 C CA . ASP A 1 88 ? 2.005 -16.405 -2.959 1.00 85.81 88 ASP A CA 1
ATOM 727 C C . ASP A 1 88 ? 2.855 -15.150 -2.757 1.00 85.81 88 ASP A C 1
ATOM 729 O O . ASP A 1 88 ? 2.786 -14.226 -3.562 1.00 85.81 88 ASP A O 1
ATOM 733 N N . ARG A 1 89 ? 3.683 -15.127 -1.705 1.00 85.75 89 ARG A N 1
ATOM 734 C CA . ARG A 1 89 ? 4.599 -14.012 -1.436 1.00 85.75 89 ARG A CA 1
ATOM 735 C C . ARG A 1 89 ? 5.615 -13.864 -2.557 1.00 85.75 89 ARG A C 1
ATOM 737 O O . ARG A 1 89 ? 5.767 -12.765 -3.071 1.00 85.75 89 ARG A O 1
ATOM 744 N N . GLU A 1 90 ? 6.248 -14.958 -2.973 1.00 86.00 90 GLU A N 1
ATOM 745 C CA . GLU A 1 90 ? 7.204 -14.973 -4.084 1.00 86.00 90 GLU A CA 1
ATOM 746 C C . GLU A 1 90 ? 6.559 -14.473 -5.382 1.00 86.00 90 GLU A C 1
ATOM 748 O O . GLU A 1 90 ? 7.107 -13.594 -6.046 1.00 86.00 90 GLU A O 1
ATOM 753 N N . LEU A 1 91 ? 5.352 -14.952 -5.700 1.00 86.38 91 LEU A N 1
ATOM 754 C CA . LEU A 1 91 ? 4.592 -14.488 -6.857 1.00 86.38 91 LEU A CA 1
ATOM 755 C C . LEU A 1 91 ? 4.361 -12.972 -6.797 1.00 86.38 91 LEU A C 1
ATOM 757 O O . LEU A 1 91 ? 4.740 -12.257 -7.721 1.00 86.38 91 LEU A O 1
ATOM 761 N N . LEU A 1 92 ? 3.769 -12.465 -5.711 1.00 88.19 92 LEU A N 1
ATOM 762 C CA . LEU A 1 92 ? 3.467 -11.038 -5.565 1.00 88.19 92 LEU A CA 1
ATOM 763 C C . LEU A 1 92 ? 4.742 -10.179 -5.551 1.00 88.19 92 LEU A C 1
ATOM 765 O O . LEU A 1 92 ? 4.769 -9.120 -6.179 1.00 88.19 92 LEU A O 1
ATOM 769 N N . CYS A 1 93 ? 5.815 -10.660 -4.917 1.00 87.06 93 CYS A N 1
ATOM 770 C CA . CYS A 1 93 ? 7.143 -10.050 -4.968 1.00 87.06 93 CYS A CA 1
ATOM 771 C C . CYS A 1 93 ? 7.650 -9.922 -6.407 1.00 87.06 93 CYS A C 1
ATOM 773 O O . CYS A 1 93 ? 8.129 -8.854 -6.780 1.00 87.06 93 CYS A O 1
ATOM 775 N N . ASN A 1 94 ? 7.511 -10.956 -7.240 1.00 86.44 94 ASN A N 1
ATOM 776 C CA . ASN A 1 94 ? 7.959 -10.907 -8.634 1.00 86.44 94 ASN A CA 1
ATOM 777 C C . ASN A 1 94 ? 7.157 -9.892 -9.458 1.00 86.44 94 ASN A C 1
ATOM 779 O O . ASN A 1 94 ? 7.735 -9.145 -10.246 1.00 86.44 94 ASN A O 1
ATOM 783 N N . TYR A 1 95 ? 5.844 -9.807 -9.234 1.00 88.94 95 TYR A N 1
ATOM 784 C CA . TYR A 1 95 ? 4.984 -8.814 -9.881 1.00 88.94 95 TYR A CA 1
ATOM 785 C C . TYR A 1 95 ? 5.353 -7.379 -9.497 1.00 88.94 95 TYR A C 1
ATOM 787 O O . TYR A 1 95 ? 5.551 -6.535 -10.374 1.00 88.94 95 TYR A O 1
ATOM 795 N N . ILE A 1 96 ? 5.489 -7.098 -8.197 1.00 89.94 96 ILE A N 1
ATOM 796 C CA . ILE A 1 96 ? 5.906 -5.771 -7.728 1.00 89.94 96 ILE A CA 1
ATOM 797 C C . ILE A 1 96 ? 7.324 -5.464 -8.211 1.00 89.94 96 ILE A C 1
ATOM 799 O O . ILE A 1 96 ? 7.582 -4.366 -8.694 1.00 89.94 96 ILE A O 1
ATOM 803 N N . GLY A 1 97 ? 8.233 -6.435 -8.140 1.00 86.75 97 GLY A N 1
ATOM 804 C CA . GLY A 1 97 ? 9.602 -6.299 -8.620 1.00 86.75 97 GLY A CA 1
ATOM 805 C C . GLY A 1 97 ? 9.647 -5.909 -10.096 1.00 86.75 97 GLY A C 1
ATOM 806 O O . GLY A 1 97 ? 10.326 -4.950 -10.449 1.00 86.75 97 GLY A O 1
ATOM 807 N N . TYR A 1 98 ? 8.872 -6.569 -10.955 1.00 87.31 98 TYR A N 1
ATOM 808 C CA . TYR A 1 98 ? 8.797 -6.206 -12.370 1.00 87.31 98 TYR A CA 1
ATOM 809 C C . TYR A 1 98 ? 8.201 -4.821 -12.590 1.00 87.31 98 TYR A C 1
ATOM 811 O O . TYR A 1 98 ? 8.736 -4.036 -13.367 1.00 87.31 98 TYR A O 1
ATOM 819 N N . PHE A 1 99 ? 7.145 -4.470 -11.864 1.00 89.94 99 PHE A N 1
ATOM 820 C CA . PHE A 1 99 ? 6.595 -3.123 -11.925 1.00 89.94 99 PHE A CA 1
ATOM 821 C C . PHE A 1 99 ? 7.621 -2.049 -11.517 1.00 89.94 99 PHE A C 1
ATOM 823 O O . PHE A 1 99 ? 7.783 -1.053 -12.222 1.00 89.94 99 PHE A O 1
ATOM 830 N N . LEU A 1 100 ? 8.374 -2.260 -10.434 1.00 89.69 100 LEU A N 1
ATOM 831 C CA . LEU A 1 100 ? 9.435 -1.341 -10.008 1.00 89.69 100 LEU A CA 1
ATOM 832 C C . LEU A 1 100 ? 10.576 -1.263 -11.029 1.00 89.69 100 LEU A C 1
ATOM 834 O O . LEU A 1 100 ? 11.164 -0.194 -11.206 1.00 89.69 100 LEU A O 1
ATOM 838 N N . TYR A 1 101 ? 10.887 -2.373 -11.705 1.00 86.69 101 TYR A N 1
ATOM 839 C CA . TYR A 1 101 ? 11.833 -2.393 -12.819 1.00 86.69 101 TYR A CA 1
ATOM 840 C C . TYR A 1 101 ? 11.321 -1.550 -13.989 1.00 86.69 101 TYR A C 1
ATOM 842 O O . TYR A 1 101 ? 12.037 -0.676 -14.470 1.00 86.69 101 TYR A O 1
ATOM 850 N N . TYR A 1 102 ? 10.066 -1.747 -14.391 1.00 89.19 102 TYR A N 1
ATOM 851 C CA . TYR A 1 102 ? 9.428 -0.986 -15.459 1.00 89.19 102 TYR A CA 1
ATOM 852 C C . TYR A 1 102 ? 9.452 0.522 -15.172 1.00 89.19 102 TYR A C 1
ATOM 854 O O . TYR A 1 102 ? 9.912 1.305 -16.002 1.00 89.19 102 TYR A O 1
ATOM 862 N N . VAL A 1 103 ? 9.061 0.941 -13.963 1.00 91.06 103 VAL A N 1
ATOM 863 C CA . VAL A 1 103 ? 9.133 2.352 -13.542 1.00 91.06 103 VAL A CA 1
ATOM 864 C C . VAL A 1 103 ? 10.567 2.884 -13.635 1.00 91.06 103 VAL A C 1
ATOM 866 O O . VAL A 1 103 ? 10.792 3.978 -14.148 1.00 91.06 103 VAL A O 1
ATOM 869 N N . LEU A 1 104 ? 11.552 2.108 -13.181 1.00 89.25 104 LEU A N 1
ATOM 870 C CA . LEU A 1 104 ? 12.964 2.481 -13.233 1.00 89.25 104 LEU A CA 1
ATOM 871 C C . LEU A 1 104 ? 13.479 2.644 -14.674 1.00 89.25 104 LEU A C 1
ATOM 873 O O . LEU A 1 104 ? 14.212 3.596 -14.947 1.00 89.25 104 LEU A O 1
ATOM 877 N N . VAL A 1 105 ? 13.079 1.760 -15.593 1.00 89.00 105 VAL A N 1
ATOM 878 C CA . VAL A 1 105 ? 13.404 1.865 -17.025 1.00 89.00 105 VAL A CA 1
ATOM 879 C C . VAL A 1 105 ? 12.809 3.142 -17.612 1.00 89.00 105 VAL A C 1
ATOM 881 O O . VAL A 1 105 ? 13.550 3.933 -18.192 1.00 89.00 105 VAL A O 1
ATOM 884 N N . ARG A 1 106 ? 11.519 3.410 -17.375 1.00 91.56 106 ARG A N 1
ATOM 885 C CA . ARG A 1 106 ? 10.832 4.628 -17.845 1.00 91.56 106 ARG A CA 1
ATOM 886 C C . ARG A 1 106 ? 11.489 5.904 -17.315 1.00 91.56 106 ARG A C 1
ATOM 888 O O . ARG A 1 106 ? 11.689 6.863 -18.055 1.00 91.56 106 ARG A O 1
ATOM 895 N N . ILE A 1 107 ? 11.921 5.900 -16.054 1.00 92.75 107 ILE A N 1
ATOM 896 C CA . ILE A 1 107 ? 12.703 7.004 -15.485 1.00 92.75 107 ILE A CA 1
ATOM 897 C C . ILE A 1 107 ? 14.048 7.151 -16.199 1.00 92.75 107 ILE A C 1
ATOM 899 O O . ILE A 1 107 ? 14.464 8.269 -16.480 1.00 92.75 107 ILE A O 1
ATOM 903 N N . GLY A 1 108 ? 14.736 6.051 -16.509 1.00 90.81 108 GLY A N 1
ATOM 904 C CA . GLY A 1 108 ? 15.992 6.079 -17.258 1.00 90.81 108 GLY A CA 1
ATOM 905 C C . GLY A 1 108 ? 15.836 6.550 -18.710 1.00 90.81 108 GLY A C 1
ATOM 906 O O . GLY A 1 108 ? 16.767 7.140 -19.265 1.00 90.81 108 GLY A O 1
ATOM 907 N N . GLU A 1 109 ? 14.688 6.314 -19.341 1.00 91.44 109 GLU A N 1
ATOM 908 C CA . GLU A 1 109 ? 14.373 6.830 -20.678 1.00 91.44 109 GLU A CA 1
ATOM 909 C C . GLU A 1 109 ? 14.282 8.358 -20.673 1.00 91.44 109 GLU A C 1
ATOM 911 O O . GLU A 1 109 ? 14.903 9.002 -21.521 1.00 91.44 109 GLU A O 1
ATOM 916 N N . GLU A 1 110 ? 13.584 8.923 -19.687 1.00 93.50 110 GLU A N 1
ATOM 917 C CA . GLU A 1 110 ? 13.333 10.364 -19.582 1.00 93.50 110 GLU A CA 1
ATOM 918 C C . GLU A 1 110 ? 14.452 11.152 -18.888 1.00 93.50 110 GLU A C 1
ATOM 920 O O . GLU A 1 110 ? 14.734 12.293 -19.252 1.00 93.50 110 GLU A O 1
ATOM 925 N N . LEU A 1 111 ? 15.125 10.543 -17.912 1.00 92.00 111 LEU A N 1
ATOM 926 C CA . LEU A 1 111 ? 16.255 11.107 -17.177 1.00 92.00 111 LEU A CA 1
ATOM 927 C C . LEU A 1 111 ? 17.461 10.157 -17.280 1.00 92.00 111 LEU A C 1
ATOM 929 O O . LEU A 1 111 ? 17.703 9.333 -16.386 1.00 92.00 111 LEU A O 1
ATOM 933 N N . PRO A 1 112 ? 18.267 10.276 -18.355 1.00 90.25 112 PRO A N 1
ATOM 934 C CA . PRO A 1 112 ? 19.360 9.352 -18.655 1.00 90.25 112 PRO A CA 1
ATOM 935 C C . PRO A 1 112 ? 20.388 9.166 -17.531 1.00 90.25 112 PRO A C 1
ATOM 937 O O . PRO A 1 112 ? 20.983 8.093 -17.416 1.00 90.25 112 PRO A O 1
ATOM 940 N N . GLN A 1 113 ? 20.572 10.165 -16.660 1.00 89.25 113 GLN A N 1
ATOM 941 C CA . GLN A 1 113 ? 21.454 10.084 -15.491 1.00 89.25 113 GLN A CA 1
ATOM 942 C C . GLN A 1 113 ? 21.058 8.981 -14.491 1.00 89.25 113 GLN A C 1
ATOM 944 O O . GLN A 1 113 ? 21.894 8.538 -13.697 1.00 89.25 113 GLN A O 1
ATOM 949 N N . TYR A 1 114 ? 19.812 8.500 -14.541 1.00 89.38 114 TYR A N 1
ATOM 950 C CA . TYR A 1 114 ? 19.307 7.429 -13.683 1.00 89.38 114 TYR A CA 1
ATOM 951 C C . TYR A 1 114 ? 19.349 6.035 -14.328 1.00 89.38 114 TYR A C 1
ATOM 953 O O . TYR A 1 114 ? 19.132 5.057 -13.620 1.00 89.38 114 TYR A O 1
ATOM 961 N N . ARG A 1 115 ? 19.749 5.890 -15.605 1.00 86.00 115 ARG A N 1
ATOM 962 C CA . ARG A 1 115 ? 19.848 4.577 -16.294 1.00 86.00 115 ARG A CA 1
ATOM 963 C C . ARG A 1 115 ? 20.773 3.569 -15.613 1.00 86.00 115 ARG A C 1
ATOM 965 O O . ARG A 1 115 ? 20.610 2.365 -15.763 1.00 86.00 115 ARG A O 1
ATOM 972 N N . THR A 1 116 ? 21.782 4.050 -14.891 1.00 84.00 116 THR A N 1
ATOM 973 C CA . THR A 1 116 ? 22.760 3.193 -14.199 1.00 84.00 116 THR A CA 1
ATOM 974 C C . THR A 1 116 ? 22.282 2.732 -12.823 1.00 84.00 116 THR A C 1
ATOM 976 O O . THR A 1 116 ? 22.936 1.907 -12.178 1.00 84.00 116 THR A O 1
ATOM 979 N N . VAL A 1 117 ? 21.150 3.255 -12.346 1.00 83.69 117 VAL A N 1
ATOM 980 C CA . VAL A 1 117 ? 20.559 2.840 -11.080 1.00 83.69 117 VAL A CA 1
ATOM 981 C C . VAL A 1 117 ? 19.974 1.447 -11.273 1.00 83.69 117 VAL A C 1
ATOM 983 O O . VAL A 1 117 ? 19.063 1.258 -12.057 1.00 83.69 117 VAL A O 1
ATOM 986 N N . ARG A 1 118 ? 20.510 0.461 -10.548 1.00 76.25 118 ARG A N 1
ATOM 987 C CA . ARG A 1 118 ? 20.052 -0.943 -10.587 1.00 76.25 118 ARG A CA 1
ATOM 988 C C . ARG A 1 118 ? 19.184 -1.326 -9.390 1.00 76.25 118 ARG A C 1
ATOM 990 O O . ARG A 1 118 ? 19.063 -2.491 -9.050 1.00 76.25 118 ARG A O 1
ATOM 997 N N . SER A 1 119 ? 18.687 -0.335 -8.660 1.00 77.50 119 SER A N 1
ATOM 998 C CA . SER A 1 119 ? 18.019 -0.548 -7.384 1.00 77.50 119 SER A CA 1
ATOM 999 C C . SER A 1 119 ? 17.042 0.576 -7.102 1.00 77.50 119 SER A C 1
ATOM 1001 O O . SER A 1 119 ? 17.438 1.742 -7.041 1.00 77.50 119 SER A O 1
ATOM 1003 N N . TYR A 1 120 ? 15.787 0.217 -6.844 1.00 78.62 120 TYR A N 1
ATOM 1004 C CA . TYR A 1 120 ? 14.764 1.180 -6.464 1.00 78.62 120 TYR A CA 1
ATOM 1005 C C . TYR A 1 120 ? 15.094 1.882 -5.131 1.00 78.62 120 TYR A C 1
ATOM 1007 O O . TYR A 1 120 ? 14.839 3.067 -4.988 1.00 78.62 120 TYR A O 1
ATOM 1015 N N . ARG A 1 121 ? 15.778 1.231 -4.175 1.00 79.56 121 ARG A N 1
ATOM 1016 C CA . ARG A 1 121 ? 16.246 1.872 -2.920 1.00 79.56 121 ARG A CA 1
ATOM 1017 C C . ARG A 1 121 ? 17.214 2.996 -3.212 1.00 79.56 121 ARG A C 1
ATOM 1019 O O . ARG A 1 121 ? 17.139 4.055 -2.596 1.00 79.56 121 ARG A O 1
ATOM 1026 N N . ARG A 1 122 ? 18.141 2.763 -4.146 1.00 82.38 122 ARG A N 1
ATOM 1027 C CA . ARG A 1 122 ? 19.084 3.797 -4.578 1.00 82.38 122 ARG A CA 1
ATOM 1028 C C . ARG A 1 122 ? 18.350 4.931 -5.282 1.00 82.38 122 ARG A C 1
ATOM 1030 O O . ARG A 1 122 ? 18.691 6.080 -5.028 1.00 82.38 122 ARG A O 1
ATOM 1037 N N . LEU A 1 123 ? 17.346 4.627 -6.103 1.00 85.69 123 LEU A N 1
ATOM 1038 C CA . LEU A 1 123 ? 16.500 5.641 -6.730 1.00 85.69 123 LEU A CA 1
ATOM 1039 C C . LEU A 1 123 ? 15.769 6.487 -5.675 1.00 85.69 123 LEU A C 1
ATOM 1041 O O . LEU A 1 123 ? 15.919 7.704 -5.658 1.00 85.69 123 LEU A O 1
ATOM 1045 N N . ARG A 1 124 ? 15.102 5.836 -4.717 1.00 84.44 124 ARG A N 1
ATOM 1046 C CA . ARG A 1 124 ? 14.339 6.485 -3.646 1.00 84.44 124 ARG A CA 1
ATOM 1047 C C . ARG A 1 124 ? 15.204 7.395 -2.779 1.00 84.44 124 ARG A C 1
ATOM 1049 O O . ARG A 1 124 ? 14.823 8.523 -2.515 1.00 84.44 124 ARG A O 1
ATOM 1056 N N . SER A 1 125 ? 16.423 6.970 -2.435 1.00 85.06 125 SER A N 1
ATOM 1057 C CA . SER A 1 125 ? 17.371 7.821 -1.691 1.00 85.06 125 SER A CA 1
ATOM 1058 C C . SER A 1 125 ? 17.787 9.105 -2.429 1.00 85.06 125 SER A C 1
ATOM 1060 O O . SER A 1 125 ? 18.334 10.023 -1.817 1.00 85.06 125 SER A O 1
ATOM 1062 N N . ARG A 1 126 ? 17.580 9.162 -3.752 1.00 87.38 126 ARG A N 1
ATOM 1063 C CA . ARG A 1 126 ? 17.858 10.340 -4.580 1.00 87.38 126 ARG A CA 1
ATOM 1064 C C . ARG A 1 126 ? 16.631 11.229 -4.766 1.00 87.38 126 ARG A C 1
ATOM 1066 O O . ARG A 1 126 ? 16.821 12.420 -4.967 1.00 87.38 126 ARG A O 1
ATOM 1073 N N . GLU A 1 127 ? 15.414 10.699 -4.638 1.00 89.19 127 GLU A N 1
ATOM 1074 C CA . GLU A 1 127 ? 14.168 11.481 -4.723 1.00 89.19 127 GLU A CA 1
ATOM 1075 C C . GLU A 1 127 ? 14.099 12.591 -3.667 1.00 89.19 127 GLU A C 1
ATOM 1077 O O . GLU A 1 127 ? 13.609 13.678 -3.958 1.00 89.19 127 GLU A O 1
ATOM 1082 N N . ASP A 1 128 ? 14.668 12.366 -2.479 1.00 83.75 128 ASP A N 1
ATOM 1083 C CA . ASP A 1 128 ? 14.740 13.385 -1.420 1.00 83.75 128 ASP A CA 1
ATOM 1084 C C . ASP A 1 128 ? 15.613 14.591 -1.807 1.00 83.75 128 ASP A C 1
ATOM 1086 O O . ASP A 1 128 ? 15.475 15.678 -1.249 1.00 83.75 128 ASP A O 1
ATOM 1090 N N . ARG A 1 129 ? 16.548 14.396 -2.744 1.00 87.81 129 ARG A N 1
ATOM 1091 C CA . ARG A 1 129 ? 17.528 15.405 -3.177 1.00 87.81 129 ARG A CA 1
ATOM 1092 C C . ARG A 1 129 ? 17.232 15.964 -4.565 1.00 87.81 129 ARG A C 1
ATOM 1094 O O . ARG A 1 129 ? 17.764 17.015 -4.909 1.00 87.81 129 ARG A O 1
ATOM 1101 N N . ASP A 1 130 ? 16.410 15.270 -5.344 1.00 91.44 130 ASP A N 1
ATOM 1102 C CA . ASP A 1 130 ? 16.001 15.656 -6.689 1.00 91.44 130 ASP A CA 1
ATOM 1103 C C . ASP A 1 130 ? 14.464 15.642 -6.800 1.00 91.44 130 ASP A C 1
ATOM 1105 O O . ASP A 1 130 ? 13.857 14.610 -7.114 1.00 91.44 130 ASP A O 1
ATOM 1109 N N . PRO A 1 131 ? 13.812 16.799 -6.576 1.00 89.25 131 PRO A N 1
ATOM 1110 C CA . PRO A 1 131 ? 12.366 16.930 -6.721 1.00 89.25 131 PRO A CA 1
ATOM 1111 C C . PRO A 1 131 ? 11.861 16.595 -8.129 1.00 89.25 131 PRO A C 1
ATOM 1113 O O . PRO A 1 131 ? 10.721 16.150 -8.268 1.00 89.25 131 PRO A O 1
ATOM 1116 N N . ALA A 1 132 ? 12.684 16.786 -9.169 1.00 90.25 132 ALA A N 1
ATOM 1117 C CA . ALA A 1 132 ? 12.301 16.470 -10.542 1.00 90.25 132 ALA A CA 1
ATOM 1118 C C . ALA A 1 132 ? 12.202 14.954 -10.749 1.00 90.25 132 ALA A C 1
ATOM 1120 O O . ALA A 1 132 ? 11.261 14.488 -11.390 1.00 90.25 132 ALA A O 1
ATOM 1121 N N . LEU A 1 133 ? 13.106 14.181 -10.137 1.00 93.62 133 LEU A N 1
ATOM 1122 C CA . LEU A 1 133 ? 13.009 12.721 -10.106 1.00 93.62 133 LEU A CA 1
ATOM 1123 C C . LEU A 1 133 ? 11.726 12.265 -9.398 1.00 93.62 133 LEU A C 1
ATOM 1125 O O . LEU A 1 133 ? 10.999 11.429 -9.935 1.00 93.62 133 LEU A O 1
ATOM 1129 N N . LYS A 1 134 ? 11.419 12.833 -8.223 1.00 92.94 134 LYS A N 1
ATOM 1130 C CA . LYS A 1 134 ? 10.198 12.481 -7.483 1.00 92.94 134 LYS A CA 1
ATOM 1131 C C . LYS A 1 134 ? 8.944 12.784 -8.302 1.00 92.94 134 LYS A C 1
ATOM 1133 O O . LYS A 1 134 ? 8.079 11.919 -8.421 1.00 92.94 134 LYS A O 1
ATOM 1138 N N . ALA A 1 135 ? 8.866 13.978 -8.893 1.00 93.69 135 ALA A N 1
ATOM 1139 C CA . ALA A 1 135 ? 7.748 14.396 -9.735 1.00 93.69 135 ALA A CA 1
ATOM 1140 C C . ALA A 1 135 ? 7.586 13.507 -10.977 1.00 93.69 135 ALA A C 1
ATOM 1142 O O . ALA A 1 135 ? 6.467 13.112 -11.301 1.00 93.69 135 ALA A O 1
ATOM 1143 N N . LEU A 1 136 ? 8.691 13.142 -11.636 1.00 95.12 136 LEU A N 1
ATOM 1144 C CA . LEU A 1 136 ? 8.667 12.216 -12.765 1.00 95.12 136 LEU A CA 1
ATOM 1145 C C . LEU A 1 136 ? 8.136 10.843 -12.350 1.00 95.12 136 LEU A C 1
ATOM 1147 O O . LEU A 1 136 ? 7.260 10.300 -13.017 1.00 95.12 136 LEU A O 1
ATOM 1151 N N . ARG A 1 137 ? 8.624 10.298 -11.233 1.00 94.62 137 ARG A N 1
ATOM 1152 C CA . ARG A 1 137 ? 8.149 9.016 -10.716 1.00 94.62 137 ARG A CA 1
ATOM 1153 C C . ARG A 1 137 ? 6.659 9.077 -10.355 1.00 94.62 137 ARG A C 1
ATOM 1155 O O . ARG A 1 137 ? 5.933 8.189 -10.785 1.00 94.62 137 ARG A O 1
ATOM 1162 N N . CYS A 1 138 ? 6.189 10.147 -9.691 1.00 94.50 138 CYS A N 1
ATOM 1163 C CA . CYS A 1 138 ? 4.754 10.367 -9.426 1.00 94.50 138 CYS A CA 1
ATOM 1164 C C . CYS A 1 138 ? 3.933 10.337 -10.718 1.00 94.50 138 CYS A C 1
ATOM 1166 O O . CYS A 1 138 ? 2.841 9.778 -10.746 1.00 94.50 138 CYS A O 1
ATOM 1168 N N . ARG A 1 139 ? 4.440 10.983 -11.774 1.00 96.00 139 ARG A N 1
ATOM 1169 C CA . ARG A 1 139 ? 3.755 11.054 -13.062 1.00 96.00 139 ARG A CA 1
ATOM 1170 C C . ARG A 1 139 ? 3.699 9.682 -13.726 1.00 96.00 139 ARG A C 1
ATOM 1172 O O . ARG A 1 139 ? 2.615 9.248 -14.075 1.00 96.00 139 ARG A O 1
ATOM 1179 N N . ILE A 1 140 ? 4.828 8.976 -13.819 1.00 95.00 140 ILE A N 1
ATOM 1180 C CA . ILE A 1 140 ? 4.891 7.632 -14.414 1.00 95.00 140 ILE A CA 1
ATOM 1181 C C . ILE A 1 140 ? 3.950 6.669 -13.685 1.00 95.00 140 ILE A C 1
ATOM 1183 O O . ILE A 1 140 ? 3.200 5.948 -14.334 1.00 95.00 140 ILE A O 1
ATOM 1187 N N . THR A 1 141 ? 3.960 6.643 -12.349 1.00 94.56 141 THR A N 1
ATOM 1188 C CA . THR A 1 141 ? 3.054 5.762 -11.597 1.00 94.56 141 THR A CA 1
ATOM 1189 C C . THR A 1 141 ? 1.602 6.209 -11.734 1.00 94.56 141 THR A C 1
ATOM 1191 O O . THR A 1 141 ? 0.727 5.365 -11.911 1.00 94.56 141 THR A O 1
ATOM 1194 N N . GLY A 1 142 ? 1.346 7.521 -11.739 1.00 94.38 142 GLY A N 1
ATOM 1195 C CA . GLY A 1 142 ? 0.019 8.098 -11.949 1.00 94.38 142 GLY A CA 1
ATOM 1196 C C . GLY A 1 142 ? -0.577 7.763 -13.318 1.00 94.38 142 GLY A C 1
ATOM 1197 O O . GLY A 1 142 ? -1.751 7.405 -13.390 1.00 94.38 142 GLY A O 1
ATOM 1198 N N . ASP A 1 143 ? 0.233 7.781 -14.378 1.00 93.56 143 ASP A N 1
ATOM 1199 C CA . ASP A 1 143 ? -0.162 7.385 -15.737 1.00 93.56 143 ASP A CA 1
ATOM 1200 C C . ASP A 1 143 ? -0.539 5.893 -15.809 1.00 93.56 143 ASP A C 1
ATOM 1202 O O . ASP A 1 143 ? -1.395 5.495 -16.597 1.00 93.56 143 ASP A O 1
ATOM 1206 N N . LEU A 1 144 ? 0.041 5.065 -14.933 1.00 92.44 144 LEU A N 1
ATOM 1207 C CA . LEU A 1 144 ? -0.310 3.648 -14.743 1.00 92.44 144 LEU A CA 1
ATOM 1208 C C . LEU A 1 144 ? -1.496 3.456 -13.779 1.00 92.44 144 LEU A C 1
ATOM 1210 O O . LEU A 1 144 ? -1.834 2.335 -13.392 1.00 92.44 144 LEU A O 1
ATOM 1214 N N . GLY A 1 145 ? -2.123 4.554 -13.3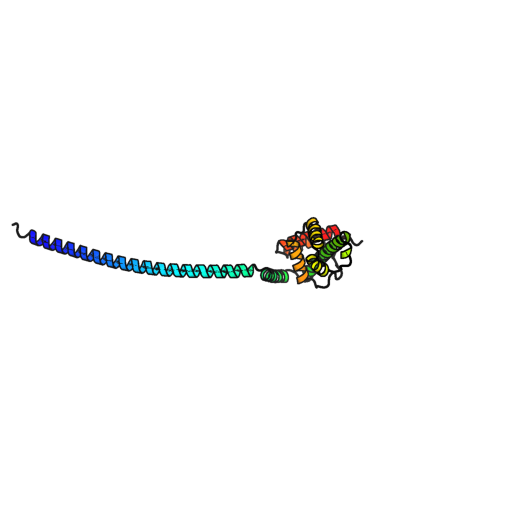56 1.00 92.00 145 GLY A N 1
ATOM 1215 C CA . GLY A 1 145 ? -3.233 4.573 -12.415 1.00 92.00 145 GLY A CA 1
ATOM 1216 C C . GLY A 1 145 ? -2.833 4.279 -10.971 1.00 92.00 145 GLY A C 1
ATOM 1217 O O . GLY A 1 145 ? -3.717 4.009 -10.163 1.00 92.00 145 GLY A O 1
ATOM 1218 N N . ILE A 1 146 ? -1.548 4.294 -10.619 1.00 93.38 146 ILE A N 1
ATOM 1219 C CA . ILE A 1 146 ? -1.048 4.034 -9.264 1.00 93.38 146 ILE A CA 1
ATOM 1220 C C . ILE A 1 146 ? -0.728 5.372 -8.589 1.00 93.38 146 ILE A C 1
ATOM 1222 O O . ILE A 1 146 ? 0.236 6.054 -8.943 1.00 93.38 146 ILE A O 1
ATOM 1226 N N . ASP A 1 147 ? -1.561 5.749 -7.619 1.00 92.31 147 ASP A N 1
ATOM 1227 C CA . ASP A 1 147 ? -1.335 6.933 -6.791 1.00 92.31 147 ASP A CA 1
ATOM 1228 C C . ASP A 1 147 ? -0.203 6.719 -5.774 1.00 92.31 147 ASP A C 1
ATOM 1230 O O . ASP A 1 147 ? 0.299 5.608 -5.594 1.00 92.31 147 ASP A O 1
ATOM 1234 N N . GLU A 1 148 ? 0.215 7.802 -5.116 1.00 90.06 148 GLU A N 1
ATOM 1235 C CA . GLU A 1 148 ? 1.345 7.755 -4.186 1.00 90.06 148 GLU A CA 1
ATOM 1236 C C . GLU A 1 148 ? 1.082 6.866 -2.975 1.00 90.06 148 GLU A C 1
ATOM 1238 O O . GLU A 1 148 ? 1.974 6.147 -2.541 1.00 90.06 148 GLU A O 1
ATOM 1243 N N . THR A 1 149 ? -0.136 6.880 -2.442 1.00 88.19 149 THR A N 1
ATOM 1244 C CA . THR A 1 149 ? -0.480 6.083 -1.263 1.00 88.19 149 THR A CA 1
ATOM 1245 C C . THR A 1 149 ? -0.408 4.594 -1.586 1.00 88.19 149 THR A C 1
ATOM 1247 O O . THR A 1 149 ? 0.234 3.837 -0.865 1.00 88.19 149 THR A O 1
ATOM 1250 N N . VAL A 1 150 ? -0.991 4.181 -2.712 1.00 89.31 150 VAL A N 1
ATO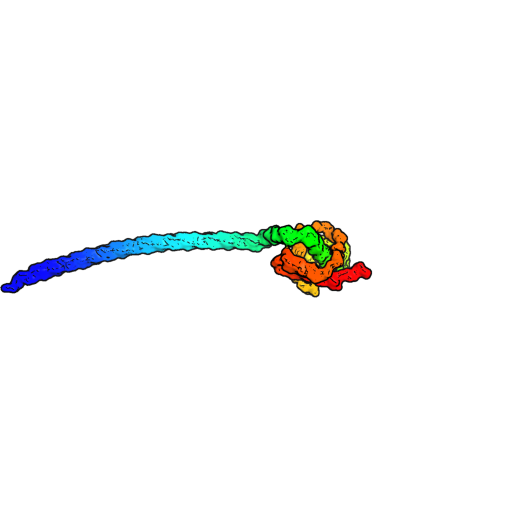M 1251 C CA . VAL A 1 150 ? -0.908 2.806 -3.218 1.00 89.31 150 VAL A CA 1
ATOM 1252 C C . VAL A 1 150 ? 0.542 2.422 -3.511 1.00 89.31 150 VAL A C 1
ATOM 1254 O O . VAL A 1 150 ? 0.960 1.299 -3.229 1.00 89.31 150 VAL A O 1
ATOM 1257 N N . PHE A 1 151 ? 1.323 3.343 -4.074 1.00 90.19 151 PHE A N 1
ATOM 1258 C CA . PHE A 1 151 ? 2.726 3.103 -4.375 1.00 90.19 151 PHE A CA 1
ATOM 1259 C C . PHE A 1 151 ? 3.565 2.842 -3.117 1.00 90.19 151 PHE A C 1
ATOM 1261 O O . PHE A 1 151 ? 4.350 1.892 -3.100 1.00 90.19 151 PHE A O 1
ATOM 1268 N N . GLU A 1 152 ? 3.386 3.636 -2.059 1.00 87.69 152 GLU A N 1
ATOM 1269 C CA . GLU A 1 152 ? 4.082 3.417 -0.787 1.00 87.69 152 GLU A CA 1
ATOM 1270 C C . GLU A 1 152 ? 3.698 2.075 -0.158 1.00 87.69 152 GLU A C 1
ATOM 1272 O O . GLU A 1 152 ? 4.581 1.336 0.272 1.00 87.69 152 GLU A O 1
ATOM 1277 N N . GLU A 1 153 ? 2.417 1.698 -0.173 1.00 85.94 153 GLU A N 1
ATOM 1278 C CA . GLU A 1 153 ? 1.967 0.394 0.340 1.00 85.94 153 GLU A CA 1
ATOM 1279 C C . GLU A 1 153 ? 2.618 -0.778 -0.420 1.00 85.94 153 GLU A C 1
ATOM 1281 O O . GLU A 1 153 ? 3.077 -1.750 0.187 1.00 85.94 153 GLU A O 1
ATOM 1286 N N . LEU A 1 154 ? 2.751 -0.671 -1.749 1.00 89.12 154 LEU A N 1
ATOM 1287 C CA . LEU A 1 154 ? 3.470 -1.661 -2.561 1.00 89.12 154 LEU A CA 1
ATOM 1288 C C . LEU A 1 154 ? 4.959 -1.735 -2.194 1.00 89.12 154 LEU A C 1
ATOM 1290 O O . LEU A 1 154 ? 5.525 -2.829 -2.142 1.00 89.12 154 LEU A O 1
ATOM 1294 N N . LEU A 1 155 ? 5.601 -0.594 -1.926 1.00 86.62 155 LEU A N 1
ATOM 1295 C CA . LEU A 1 155 ? 6.998 -0.552 -1.489 1.00 86.62 155 LEU A CA 1
ATOM 1296 C C . LEU A 1 155 ? 7.193 -1.136 -0.091 1.00 86.62 155 LEU A C 1
ATOM 1298 O O . LEU A 1 155 ? 8.182 -1.837 0.131 1.00 86.62 155 LEU A O 1
ATOM 1302 N N . HIS A 1 156 ? 6.279 -0.862 0.837 1.00 84.00 156 HIS A N 1
ATOM 1303 C CA . HIS A 1 156 ? 6.308 -1.430 2.179 1.00 84.00 156 HIS A CA 1
ATOM 1304 C C . HIS A 1 156 ? 6.170 -2.946 2.129 1.00 84.00 156 HIS A C 1
ATOM 1306 O O . HIS A 1 156 ? 7.035 -3.649 2.651 1.00 84.00 156 HIS A O 1
ATOM 1312 N N . PHE A 1 157 ? 5.173 -3.449 1.396 1.00 85.75 157 PHE A N 1
ATOM 1313 C CA . PHE A 1 157 ? 5.028 -4.880 1.154 1.00 85.75 157 PHE A CA 1
ATOM 1314 C C . PHE A 1 157 ? 6.308 -5.474 0.549 1.00 85.75 157 PHE A C 1
ATOM 1316 O O . PHE A 1 157 ? 6.831 -6.472 1.042 1.00 85.75 157 PHE A O 1
ATOM 1323 N N . TYR A 1 158 ? 6.857 -4.841 -0.493 1.00 85.19 158 TYR A N 1
ATOM 1324 C CA . TYR A 1 158 ? 8.064 -5.340 -1.145 1.00 85.19 158 TYR A CA 1
ATOM 1325 C C . TYR A 1 158 ? 9.267 -5.369 -0.198 1.00 85.19 158 TYR A C 1
ATOM 1327 O O . TYR A 1 158 ? 10.046 -6.310 -0.223 1.00 85.19 158 TYR A O 1
ATOM 1335 N N . LYS A 1 159 ? 9.422 -4.362 0.662 1.00 81.38 159 LYS A N 1
ATOM 1336 C CA . LYS A 1 159 ? 10.512 -4.291 1.641 1.00 81.38 159 LYS A CA 1
ATOM 1337 C C . LYS A 1 159 ? 10.389 -5.358 2.731 1.00 81.38 159 LYS A C 1
ATOM 1339 O O . LYS A 1 159 ? 11.410 -5.870 3.185 1.00 81.38 159 LYS A O 1
ATOM 1344 N N . ASP A 1 160 ? 9.166 -5.648 3.159 1.00 80.44 160 ASP A N 1
ATOM 1345 C CA . ASP A 1 160 ? 8.905 -6.571 4.261 1.00 80.44 160 ASP A CA 1
ATOM 1346 C C . ASP A 1 160 ? 9.020 -8.037 3.826 1.00 80.44 160 ASP A C 1
ATOM 1348 O O . ASP A 1 160 ? 9.469 -8.875 4.610 1.00 80.44 160 ASP A O 1
ATOM 1352 N N . TYR A 1 161 ? 8.657 -8.347 2.577 1.00 79.25 161 TYR A N 1
ATOM 1353 C CA . TYR A 1 161 ? 8.608 -9.725 2.075 1.00 79.25 161 TYR A CA 1
ATOM 1354 C C . TYR A 1 161 ? 9.687 -10.071 1.049 1.00 79.25 161 TYR A C 1
ATOM 1356 O O . TYR A 1 161 ? 10.030 -11.244 0.902 1.00 79.25 161 TYR A O 1
ATOM 1364 N N . CYS A 1 162 ? 10.243 -9.084 0.348 1.00 74.62 162 CYS A N 1
ATOM 1365 C CA . CYS A 1 162 ? 11.210 -9.295 -0.721 1.00 74.62 162 CYS A CA 1
ATOM 1366 C C . CYS A 1 162 ? 12.578 -8.738 -0.280 1.00 74.62 162 CYS A C 1
ATOM 1368 O O . CYS A 1 162 ? 12.698 -7.610 0.198 1.00 74.62 162 CYS A O 1
ATOM 1370 N N . GLN A 1 163 ? 13.639 -9.543 -0.390 1.00 65.44 163 GLN A N 1
ATOM 1371 C CA . GLN A 1 163 ? 14.956 -9.177 0.147 1.00 65.44 163 GLN A CA 1
ATOM 1372 C C . GLN A 1 163 ? 15.562 -7.894 -0.483 1.00 65.44 163 GLN A C 1
ATOM 1374 O O . GLN A 1 163 ? 15.229 -7.531 -1.615 1.00 65.44 163 GLN A O 1
ATOM 1379 N N . PRO A 1 164 ? 16.476 -7.188 0.225 1.00 52.38 164 PRO A N 1
ATOM 1380 C CA . PRO A 1 164 ? 16.832 -5.790 -0.054 1.00 52.38 164 PRO A CA 1
ATOM 1381 C C . PRO A 1 164 ? 17.781 -5.561 -1.240 1.00 52.38 164 PRO A C 1
ATOM 1383 O O . PRO A 1 164 ? 17.999 -4.406 -1.627 1.00 52.38 164 PRO A O 1
ATOM 1386 N N . GLU A 1 165 ? 18.380 -6.609 -1.809 1.00 53.00 165 GLU A N 1
ATOM 1387 C CA . GLU A 1 165 ? 19.255 -6.514 -2.981 1.00 53.00 165 GLU A CA 1
ATOM 1388 C C . GLU A 1 165 ? 18.475 -6.736 -4.287 1.00 53.00 165 GLU A C 1
ATOM 1390 O O . GLU A 1 165 ? 18.551 -7.771 -4.928 1.00 53.00 165 GLU A O 1
ATOM 1395 N N . TYR A 1 166 ? 17.697 -5.722 -4.654 1.00 50.72 166 TYR A N 1
ATOM 1396 C CA . TYR A 1 166 ? 17.141 -5.417 -5.978 1.00 50.72 166 TYR A CA 1
ATOM 1397 C C . TYR A 1 166 ? 17.418 -6.365 -7.157 1.00 50.72 166 TYR A C 1
ATOM 1399 O O . TYR A 1 166 ? 18.551 -6.502 -7.613 1.00 50.72 166 TYR A O 1
ATOM 1407 N N . PHE A 1 167 ? 16.307 -6.845 -7.732 1.00 54.91 167 PHE A N 1
ATOM 1408 C CA . PHE A 1 167 ? 16.188 -7.579 -8.996 1.00 54.91 167 PHE A CA 1
ATOM 1409 C C . PHE A 1 167 ? 17.038 -8.854 -9.075 1.00 54.91 167 PHE A C 1
ATOM 1411 O O . PHE A 1 167 ? 17.726 -9.098 -10.066 1.00 54.91 167 PHE A O 1
ATOM 1418 N N . SER A 1 168 ? 16.969 -9.715 -8.060 1.00 48.75 168 SER A N 1
ATOM 1419 C CA . SER A 1 168 ? 17.235 -11.136 -8.284 1.00 48.75 168 SER A CA 1
ATOM 1420 C C . SER A 1 168 ? 16.205 -11.650 -9.297 1.00 48.75 168 SER A C 1
ATOM 1422 O O . SER A 1 168 ? 15.012 -11.591 -9.032 1.00 48.75 168 SER A O 1
ATOM 1424 N N . VAL A 1 169 ? 16.694 -12.042 -10.484 1.00 51.69 169 VAL A N 1
ATOM 1425 C CA . VAL A 1 169 ? 15.986 -12.629 -11.643 1.00 51.69 169 VAL A CA 1
ATOM 1426 C C . VAL A 1 169 ? 14.464 -12.672 -11.475 1.00 51.69 169 VAL A C 1
ATOM 1428 O O . VAL A 1 169 ? 13.933 -13.601 -10.868 1.00 51.69 169 VAL A O 1
ATOM 1431 N N . LEU A 1 170 ? 13.775 -11.672 -12.031 1.00 63.22 170 LEU A N 1
ATOM 1432 C CA . LEU A 1 170 ? 12.315 -11.608 -12.052 1.00 63.22 170 LEU A CA 1
ATOM 1433 C C . LEU A 1 170 ? 11.778 -12.778 -12.879 1.00 63.22 170 LEU A C 1
ATOM 1435 O O . LEU A 1 170 ? 11.672 -12.701 -14.100 1.00 63.22 170 LEU A O 1
ATOM 1439 N N . LYS A 1 171 ? 11.466 -13.888 -12.215 1.00 65.81 171 LYS A N 1
ATOM 1440 C CA . LYS A 1 171 ? 10.758 -15.004 -12.835 1.00 65.81 171 LYS A CA 1
ATOM 1441 C C . LYS A 1 171 ? 9.275 -14.749 -12.679 1.00 65.81 171 LYS A C 1
ATOM 1443 O O . LYS A 1 171 ? 8.647 -15.191 -11.717 1.00 65.81 171 LYS A O 1
ATOM 1448 N N . ILE A 1 172 ? 8.715 -14.003 -13.619 1.00 69.25 172 ILE A N 1
ATOM 1449 C CA . ILE A 1 172 ? 7.268 -14.020 -13.781 1.00 69.25 172 ILE A CA 1
ATOM 1450 C C . ILE A 1 172 ? 6.947 -15.369 -14.412 1.00 69.25 172 ILE A C 1
ATOM 1452 O O . ILE A 1 172 ? 7.231 -15.611 -15.581 1.00 69.25 172 ILE A O 1
ATOM 1456 N N . GLU A 1 173 ? 6.440 -16.285 -13.588 1.00 67.62 173 GLU A N 1
ATOM 1457 C CA . GLU A 1 173 ? 5.799 -17.492 -14.097 1.00 67.62 173 GLU A CA 1
ATOM 1458 C C . GLU A 1 173 ? 4.648 -17.063 -15.013 1.00 67.62 173 GLU A C 1
ATOM 1460 O O . GLU A 1 173 ? 3.890 -16.157 -14.657 1.00 67.62 173 GLU A O 1
ATOM 1465 N N . GLU A 1 174 ? 4.502 -17.717 -16.168 1.00 69.00 174 GLU A N 1
ATOM 1466 C CA . GLU A 1 174 ? 3.352 -17.545 -17.062 1.00 69.00 174 GLU A CA 1
ATOM 1467 C C . GLU A 1 174 ? 2.085 -18.081 -16.379 1.00 69.00 174 GLU A C 1
ATOM 1469 O O . GLU A 1 174 ? 1.594 -19.172 -16.663 1.00 69.00 174 GLU A O 1
ATOM 1474 N N . LYS A 1 175 ? 1.570 -17.324 -15.411 1.00 78.31 175 LYS A N 1
ATOM 1475 C CA . LYS A 1 175 ? 0.266 -17.563 -14.806 1.00 78.31 175 LYS A CA 1
ATOM 1476 C C . LYS A 1 175 ? -0.778 -16.715 -15.513 1.00 78.31 175 LYS A C 1
ATOM 1478 O O . LYS A 1 175 ? -0.524 -15.529 -15.747 1.00 78.31 175 LYS A O 1
ATOM 1483 N N . PRO A 1 176 ? -1.963 -17.273 -15.807 1.00 84.69 176 PRO A N 1
ATOM 1484 C CA . PRO A 1 176 ? -3.072 -16.493 -16.327 1.00 84.69 176 PRO A CA 1
ATOM 1485 C C . PRO A 1 176 ? -3.366 -15.300 -15.418 1.00 84.69 176 PRO A C 1
ATOM 1487 O O . PRO A 1 176 ? -3.445 -15.435 -14.191 1.00 84.69 176 PRO A O 1
ATOM 1490 N N . LYS A 1 177 ? -3.554 -14.130 -16.030 1.00 88.81 177 LYS A N 1
ATOM 1491 C CA . LYS A 1 177 ? -3.876 -12.871 -15.351 1.00 88.81 177 LYS A CA 1
ATOM 1492 C C . LYS A 1 177 ? -5.001 -13.053 -14.330 1.00 88.81 177 LYS A C 1
ATOM 1494 O O . LYS A 1 177 ? -4.908 -12.601 -13.190 1.00 88.81 177 LYS A O 1
ATOM 1499 N N . GLU A 1 178 ? -6.048 -13.770 -14.725 1.00 90.62 178 GLU A N 1
ATOM 1500 C CA . GLU A 1 178 ? -7.249 -14.009 -13.930 1.00 90.62 178 GLU A CA 1
ATOM 1501 C C . GLU A 1 178 ? -6.967 -14.830 -12.666 1.00 90.62 178 GLU A C 1
ATOM 1503 O O . GLU A 1 178 ? -7.606 -14.608 -11.637 1.00 90.62 178 GLU A O 1
ATOM 1508 N N . GLU A 1 179 ? -6.020 -15.768 -12.709 1.00 88.94 179 GLU A N 1
ATOM 1509 C CA . GLU A 1 179 ? -5.655 -16.588 -11.549 1.00 88.94 179 GLU A CA 1
ATOM 1510 C C . GLU A 1 179 ? -4.918 -15.768 -10.492 1.00 88.94 179 GLU A C 1
ATOM 1512 O O . GLU A 1 179 ? -5.188 -15.890 -9.291 1.00 88.94 179 GLU A O 1
ATOM 1517 N N . VAL A 1 180 ? -4.028 -14.878 -10.932 1.00 88.69 180 VAL A N 1
ATOM 1518 C CA . VAL A 1 180 ? -3.297 -13.988 -10.027 1.00 88.69 180 VAL A CA 1
ATOM 1519 C C . VAL A 1 180 ? -4.246 -12.968 -9.400 1.00 88.69 180 VAL A C 1
ATOM 1521 O O . VAL A 1 180 ? -4.235 -12.794 -8.181 1.00 88.69 180 VAL A O 1
ATOM 1524 N N . LEU A 1 181 ? -5.149 -12.373 -10.187 1.00 91.88 181 LEU A N 1
ATOM 1525 C CA . LEU A 1 181 ? -6.170 -11.454 -9.671 1.00 91.88 181 LEU A CA 1
ATOM 1526 C C . LEU A 1 181 ? -7.107 -12.126 -8.656 1.00 91.88 181 LEU A C 1
ATOM 1528 O O . LEU A 1 181 ? -7.382 -11.549 -7.603 1.00 91.88 181 LEU A O 1
ATOM 1532 N N . LYS A 1 182 ? -7.547 -13.365 -8.916 1.00 90.88 182 LYS A N 1
ATOM 1533 C CA . LYS A 1 182 ? -8.338 -14.149 -7.950 1.00 90.88 182 LYS A CA 1
ATOM 1534 C C . LYS A 1 182 ? -7.566 -14.415 -6.660 1.00 90.88 182 LYS A C 1
ATOM 1536 O O . LYS A 1 182 ? -8.146 -14.346 -5.580 1.00 90.88 182 LYS A O 1
ATOM 1541 N N . THR A 1 183 ? -6.267 -14.696 -6.762 1.00 89.56 183 THR A N 1
ATOM 1542 C CA . THR A 1 183 ? -5.403 -14.921 -5.594 1.00 89.56 183 THR A CA 1
ATOM 1543 C C . THR A 1 183 ? -5.304 -13.662 -4.735 1.00 89.56 183 THR A C 1
ATOM 1545 O O . THR A 1 183 ? -5.478 -13.744 -3.518 1.00 89.56 183 THR A O 1
ATOM 1548 N N . ILE A 1 184 ? -5.106 -12.497 -5.360 1.00 89.81 184 ILE A N 1
ATOM 1549 C CA . ILE A 1 184 ? -5.090 -11.198 -4.673 1.00 89.81 184 ILE A CA 1
ATOM 1550 C C . ILE A 1 184 ? -6.427 -10.962 -3.970 1.00 89.81 184 ILE A C 1
ATOM 1552 O O . ILE A 1 184 ? -6.443 -10.739 -2.764 1.00 89.81 184 ILE A O 1
ATOM 1556 N N . GLN A 1 185 ? -7.547 -11.095 -4.685 1.00 89.69 185 GLN A N 1
ATOM 1557 C CA . GLN A 1 185 ? -8.881 -10.860 -4.128 1.00 89.69 185 GLN A CA 1
ATOM 1558 C C . GLN A 1 185 ? -9.216 -11.800 -2.957 1.00 89.69 185 GLN A C 1
ATOM 1560 O O . GLN A 1 185 ? -9.894 -11.399 -2.013 1.00 89.69 185 GLN A O 1
ATOM 1565 N N . ALA A 1 186 ? -8.754 -13.051 -3.008 1.00 88.25 186 ALA A N 1
ATOM 1566 C CA . ALA A 1 186 ? -9.021 -14.034 -1.965 1.00 88.25 186 ALA A CA 1
ATOM 1567 C C . ALA A 1 186 ? -8.148 -13.838 -0.714 1.00 88.25 186 ALA A C 1
ATOM 1569 O O . ALA A 1 186 ? -8.609 -14.102 0.399 1.00 88.25 186 ALA A O 1
ATOM 1570 N N . LYS A 1 187 ? -6.886 -13.420 -0.881 1.00 87.94 187 LYS A N 1
ATOM 1571 C CA . LYS A 1 187 ? -5.877 -13.458 0.195 1.00 87.94 187 LYS A CA 1
ATOM 1572 C C . LYS A 1 187 ? -5.504 -12.083 0.747 1.00 87.94 187 LYS A C 1
ATOM 1574 O O . LYS A 1 187 ? -5.170 -11.983 1.928 1.00 87.94 187 LYS A O 1
ATOM 1579 N N . VAL A 1 188 ? -5.606 -11.028 -0.061 1.00 86.62 188 VAL A N 1
ATOM 1580 C CA . VAL A 1 188 ? -5.257 -9.651 0.311 1.00 86.62 188 VAL A CA 1
ATOM 1581 C C . VAL A 1 188 ? -6.540 -8.884 0.626 1.00 86.62 188 VAL A C 1
ATOM 1583 O O . VAL A 1 188 ? -7.303 -8.532 -0.265 1.00 86.62 188 VAL A O 1
ATOM 1586 N N . GLN A 1 189 ? -6.798 -8.651 1.916 1.00 82.12 189 GLN A N 1
ATOM 1587 C CA . GLN A 1 189 ? -7.990 -7.918 2.370 1.00 82.12 189 GLN A CA 1
ATOM 1588 C C . GLN A 1 189 ? -7.757 -6.425 2.580 1.00 82.12 189 GLN A C 1
ATOM 1590 O O . GLN A 1 189 ? -8.727 -5.689 2.738 1.00 82.12 189 GLN A O 1
ATOM 1595 N N . GLU A 1 190 ? -6.501 -5.982 2.599 1.00 82.69 190 GLU A N 1
ATOM 1596 C CA . GLU A 1 190 ? -6.192 -4.559 2.664 1.00 82.69 190 GLU A CA 1
ATOM 1597 C C . GLU A 1 190 ? -6.540 -3.937 1.293 1.00 82.69 190 GLU A C 1
ATOM 1599 O O . GLU A 1 190 ? -5.975 -4.362 0.280 1.00 82.69 190 GLU A O 1
ATOM 1604 N N . PRO A 1 191 ? -7.526 -3.020 1.218 1.00 82.94 191 PRO A N 1
ATOM 1605 C CA . PRO A 1 191 ? -8.063 -2.567 -0.063 1.00 82.94 191 PRO A CA 1
ATOM 1606 C C . PRO A 1 191 ? -7.047 -1.819 -0.930 1.00 82.94 191 PRO A C 1
ATOM 1608 O O . PRO A 1 191 ? -7.082 -1.969 -2.152 1.00 82.94 191 PRO A O 1
ATOM 1611 N N . CYS A 1 192 ? -6.153 -1.035 -0.320 1.00 85.19 192 CYS A N 1
ATOM 1612 C CA . CYS A 1 192 ? -5.175 -0.210 -1.029 1.00 85.19 192 CYS A CA 1
ATOM 1613 C C . CYS A 1 192 ? -4.143 -1.082 -1.766 1.00 85.19 192 CYS A C 1
ATOM 1615 O O . CYS A 1 192 ? -3.938 -0.953 -2.972 1.00 85.19 192 CYS A O 1
ATOM 1617 N N . LEU A 1 193 ? -3.573 -2.053 -1.061 1.00 86.75 193 LEU A N 1
ATOM 1618 C CA . LEU A 1 193 ? -2.629 -3.056 -1.517 1.00 86.75 193 LEU A CA 1
ATOM 1619 C C . LEU A 1 193 ? -3.295 -4.025 -2.488 1.00 86.75 193 LEU A C 1
ATOM 1621 O O . LEU A 1 193 ? -2.701 -4.339 -3.512 1.00 86.75 193 LEU A O 1
ATOM 1625 N N . ALA A 1 194 ? -4.527 -4.474 -2.232 1.00 89.00 194 ALA A N 1
ATOM 1626 C CA . ALA A 1 194 ? -5.257 -5.320 -3.177 1.00 89.00 194 ALA A CA 1
ATOM 1627 C C . ALA A 1 194 ? -5.482 -4.597 -4.514 1.00 89.00 194 ALA A C 1
ATOM 1629 O O . ALA A 1 194 ? -5.241 -5.165 -5.582 1.00 89.00 194 ALA A O 1
ATOM 1630 N N . GLN A 1 195 ? -5.887 -3.324 -4.465 1.00 90.69 195 GLN A N 1
ATOM 1631 C CA . GLN A 1 195 ? -6.040 -2.485 -5.650 1.00 90.69 195 GLN A CA 1
ATOM 1632 C C . GLN A 1 195 ? -4.695 -2.241 -6.347 1.00 90.69 195 GLN A C 1
ATOM 1634 O O . GLN A 1 195 ? -4.613 -2.350 -7.572 1.00 90.69 195 GLN A O 1
ATOM 1639 N N . GLY A 1 196 ? -3.646 -1.932 -5.583 1.00 89.75 196 GLY A N 1
ATOM 1640 C CA . GLY A 1 196 ? -2.293 -1.724 -6.089 1.00 89.75 196 GLY A CA 1
ATOM 1641 C C . GLY A 1 196 ? -1.747 -2.955 -6.791 1.00 89.75 196 GLY A C 1
ATOM 1642 O O . GLY A 1 196 ? -1.323 -2.868 -7.938 1.00 89.75 196 GLY A O 1
ATOM 1643 N N . LEU A 1 197 ? -1.841 -4.118 -6.149 1.00 92.31 197 LEU A N 1
ATOM 1644 C CA . LEU A 1 197 ? -1.433 -5.401 -6.710 1.00 92.31 197 LEU A CA 1
ATOM 1645 C C . LEU A 1 197 ? -2.224 -5.737 -7.974 1.00 92.31 197 LEU A C 1
ATOM 1647 O O . LEU A 1 197 ? -1.632 -6.167 -8.958 1.00 92.31 197 LEU A O 1
ATOM 1651 N N . ALA A 1 198 ? -3.539 -5.499 -7.998 1.00 93.19 198 ALA A N 1
ATOM 1652 C CA . ALA A 1 198 ? -4.344 -5.725 -9.196 1.00 93.19 198 ALA A CA 1
ATOM 1653 C C . ALA A 1 198 ? -3.900 -4.833 -10.370 1.00 93.19 198 ALA A C 1
ATOM 1655 O O . ALA A 1 198 ? -3.777 -5.312 -11.499 1.00 93.19 198 ALA A O 1
ATOM 1656 N N . LYS A 1 199 ? -3.604 -3.552 -10.111 1.00 93.75 199 LYS A N 1
ATOM 1657 C CA . LYS A 1 199 ? -3.052 -2.632 -11.120 1.00 93.75 199 LYS A CA 1
ATOM 1658 C C . LYS A 1 199 ? -1.668 -3.072 -11.582 1.00 93.75 199 LYS A C 1
ATOM 1660 O O . LYS A 1 199 ? -1.430 -3.123 -12.781 1.00 93.75 199 LYS A O 1
ATOM 1665 N N . VAL A 1 200 ? -0.794 -3.460 -10.656 1.00 93.12 200 VAL A N 1
ATOM 1666 C CA . VAL A 1 200 ? 0.532 -4.010 -10.963 1.00 93.12 200 VAL A CA 1
ATOM 1667 C C . VAL A 1 200 ? 0.415 -5.237 -11.864 1.00 93.12 200 VAL A C 1
ATOM 1669 O O . VAL A 1 200 ? 1.107 -5.301 -12.872 1.00 93.12 200 VAL A O 1
ATOM 1672 N N . VAL A 1 201 ? -0.489 -6.177 -11.570 1.00 91.88 201 VAL A N 1
ATOM 1673 C CA . VAL A 1 201 ? -0.729 -7.356 -12.418 1.00 91.88 201 VAL A CA 1
ATOM 1674 C C . VAL A 1 201 ? -1.160 -6.956 -13.826 1.00 91.88 201 VAL A C 1
ATOM 1676 O O . VAL A 1 201 ? -0.650 -7.530 -14.787 1.00 91.88 201 VAL A O 1
ATOM 1679 N N . ASN A 1 202 ? -2.050 -5.967 -13.961 1.00 91.56 202 ASN A N 1
ATOM 1680 C CA . ASN A 1 202 ? -2.457 -5.445 -15.267 1.00 91.56 202 ASN A CA 1
ATOM 1681 C C . ASN A 1 202 ? -1.268 -4.852 -16.026 1.00 91.56 202 ASN A C 1
ATOM 1683 O O . ASN A 1 202 ? -1.011 -5.272 -17.149 1.00 91.56 202 ASN A O 1
ATOM 1687 N N . VAL A 1 203 ? -0.515 -3.950 -15.388 1.00 90.06 203 VAL A N 1
ATOM 1688 C CA . VAL A 1 203 ? 0.666 -3.309 -15.982 1.00 90.06 203 VAL A CA 1
ATOM 1689 C C . VAL A 1 203 ? 1.673 -4.362 -16.414 1.00 90.06 203 VAL A C 1
ATOM 1691 O O . VAL A 1 203 ? 2.139 -4.322 -17.546 1.00 90.06 203 VAL A O 1
ATOM 1694 N N . VAL A 1 204 ? 1.982 -5.325 -15.547 1.00 89.25 204 VAL A N 1
ATOM 1695 C CA . VAL A 1 204 ? 2.917 -6.402 -15.861 1.00 89.25 204 VAL A CA 1
ATOM 1696 C C . VAL A 1 204 ? 2.417 -7.194 -17.060 1.00 89.25 204 VAL A C 1
ATOM 1698 O O . VAL A 1 204 ? 3.164 -7.319 -18.009 1.00 89.25 204 VAL A O 1
ATOM 1701 N N . HIS A 1 205 ? 1.167 -7.664 -17.083 1.00 87.69 205 HIS A N 1
ATOM 1702 C CA . HIS A 1 205 ? 0.637 -8.458 -18.205 1.00 87.69 205 HIS A CA 1
ATOM 1703 C C . HIS A 1 205 ? 0.540 -7.682 -19.524 1.00 87.69 205 HIS A C 1
ATOM 1705 O O . HIS A 1 205 ? 0.715 -8.266 -20.587 1.00 87.69 205 HIS A O 1
ATOM 1711 N N . GLU A 1 206 ? 0.282 -6.378 -19.473 1.00 87.56 206 GLU A N 1
ATOM 1712 C CA . GLU A 1 206 ? 0.201 -5.517 -20.661 1.00 87.56 206 GLU A CA 1
ATOM 1713 C C . GLU A 1 206 ? 1.583 -5.137 -21.204 1.00 87.56 206 GLU A C 1
ATOM 1715 O O . GLU A 1 206 ? 1.733 -4.894 -22.398 1.00 87.56 206 GLU A O 1
ATOM 1720 N N . ASN A 1 207 ? 2.595 -5.110 -20.334 1.00 80.00 207 ASN A N 1
ATOM 1721 C CA . ASN A 1 207 ? 3.946 -4.659 -20.657 1.00 80.00 207 ASN A CA 1
ATOM 1722 C C . ASN A 1 207 ? 4.983 -5.791 -20.601 1.00 80.00 207 ASN A C 1
ATOM 1724 O O . ASN A 1 207 ? 6.153 -5.548 -20.863 1.00 80.00 207 ASN A O 1
ATOM 1728 N N . PHE A 1 208 ? 4.582 -7.038 -20.327 1.00 68.25 208 PHE A N 1
ATOM 1729 C CA . PHE A 1 208 ? 5.490 -8.184 -20.172 1.00 68.25 208 PHE A CA 1
ATOM 1730 C C . PHE A 1 208 ? 6.348 -8.461 -21.421 1.00 68.25 208 PHE A C 1
ATOM 1732 O O . PHE A 1 208 ? 7.345 -9.169 -21.350 1.00 68.25 208 PHE A O 1
ATOM 1739 N N . MET A 1 209 ? 5.996 -7.857 -22.557 1.00 55.62 209 MET A N 1
ATOM 1740 C CA . MET A 1 209 ? 6.695 -7.964 -23.837 1.00 55.62 209 MET A CA 1
ATOM 1741 C C . MET A 1 209 ? 7.996 -7.147 -23.947 1.00 55.62 209 MET A C 1
ATOM 1743 O O . MET A 1 209 ? 8.558 -7.081 -25.035 1.00 55.62 209 MET A O 1
ATOM 1747 N N . PHE A 1 210 ? 8.506 -6.522 -22.879 1.00 49.91 210 PHE A N 1
ATOM 1748 C CA . PHE A 1 210 ? 9.745 -5.729 -22.974 1.00 49.91 210 PHE A CA 1
ATOM 1749 C C . PHE A 1 210 ? 11.059 -6.534 -23.060 1.00 49.91 210 PHE A C 1
ATOM 1751 O O . PHE A 1 210 ? 12.103 -5.907 -23.183 1.00 49.91 210 PHE A O 1
ATOM 1758 N N . ASP A 1 211 ? 11.030 -7.874 -23.077 1.00 42.47 211 ASP A N 1
ATOM 1759 C CA . ASP A 1 211 ? 12.227 -8.715 -23.289 1.00 42.47 211 ASP A CA 1
ATOM 1760 C C . ASP A 1 211 ? 11.950 -9.948 -24.193 1.00 42.47 211 ASP A C 1
ATOM 1762 O O . ASP A 1 211 ? 12.210 -11.093 -23.809 1.00 42.47 211 ASP A O 1
ATOM 1766 N N . GLN A 1 212 ? 11.433 -9.729 -25.412 1.00 36.03 212 GLN A N 1
ATOM 1767 C CA . GLN A 1 212 ? 11.600 -10.661 -26.548 1.00 36.03 212 GLN A CA 1
ATOM 1768 C C . GLN A 1 212 ? 12.270 -9.970 -27.735 1.00 36.03 212 GLN A C 1
ATOM 1770 O O . GLN A 1 212 ? 11.818 -8.864 -28.109 1.00 36.03 212 GLN A O 1
#